Protein AF-A0A1C6R3X4-F1 (afdb_monomer)

Secondary structure (DSSP, 8-state):
----SSSPPPPHHHHHHHHHHHHHHHHHHHHHHHHHHHHHHHTTTTSHHHHGGGGSHHHHHHHHHHHHHHHHHHHHHHHHHHHHHHHHHHHHT-S-HHHHHHHHHHHHHHHHS-HHHHHHHHHHHHHHTGGGSGGGGGGHHHHHHHHHHHHHHHHHHHHHHHHHHHTS-HHHHHHHHHTT--HHHIIIIIIHHHHHHHHHHHHHHHHHHHHHHGGGGGGGT--SHHHHHHHHHHH--BTTB--HHHHHHHHHHHHHHHHHHHHHHHHHHHHHHHTT----------PPPGGG-PPPPPPPP---------------

Structure (mmCIF, N/CA/C/O backbone):
data_AF-A0A1C6R3X4-F1
#
_entry.id   AF-A0A1C6R3X4-F1
#
loop_
_atom_site.group_PDB
_atom_site.id
_atom_site.type_symbol
_atom_site.label_atom_id
_atom_site.label_alt_id
_atom_site.label_comp_id
_atom_site.label_asym_id
_atom_site.label_entity_id
_atom_site.label_seq_id
_atom_site.pdbx_PDB_ins_code
_atom_site.Cartn_x
_atom_site.Cartn_y
_atom_site.Cartn_z
_atom_site.occupancy
_atom_site.B_iso_or_equiv
_atom_site.auth_seq_id
_atom_site.auth_comp_id
_atom_site.auth_asym_id
_atom_site.auth_atom_id
_atom_site.pdbx_PDB_model_num
ATOM 1 N N . MET A 1 1 ? -21.706 -30.732 -13.248 1.00 43.56 1 MET A N 1
ATOM 2 C CA . MET A 1 1 ? -21.329 -29.513 -12.501 1.00 43.56 1 MET A CA 1
ATOM 3 C C . MET A 1 1 ? -22.115 -28.357 -13.099 1.00 43.56 1 MET A C 1
ATOM 5 O O . MET A 1 1 ? -21.737 -27.822 -14.130 1.00 43.56 1 MET A O 1
ATOM 9 N N . SER A 1 2 ? -23.291 -28.109 -12.532 1.00 40.62 2 SER A N 1
ATOM 10 C CA . SER A 1 2 ? -24.300 -27.135 -12.953 1.00 40.62 2 SER A CA 1
ATOM 11 C C . SER A 1 2 ? -23.753 -25.707 -12.898 1.00 40.62 2 SER A C 1
ATOM 13 O O . SER A 1 2 ? -23.494 -25.179 -11.817 1.00 40.62 2 SER A O 1
ATOM 15 N N . SER A 1 3 ? -23.555 -25.093 -14.066 1.00 45.66 3 SER A N 1
ATOM 16 C CA . SER A 1 3 ? -23.190 -23.685 -14.188 1.00 45.66 3 SER A CA 1
ATOM 17 C C . SER A 1 3 ? -24.351 -22.811 -13.721 1.00 45.66 3 SER A C 1
ATOM 19 O O . SER A 1 3 ? -25.452 -22.895 -14.262 1.00 45.66 3 SER A O 1
ATOM 21 N N . SER A 1 4 ? -24.063 -21.993 -12.714 1.00 52.12 4 SER A N 1
ATOM 22 C CA . SER A 1 4 ? -24.866 -20.881 -12.207 1.00 52.12 4 SER A CA 1
ATOM 23 C C . SER A 1 4 ? -25.659 -20.164 -13.312 1.00 52.12 4 SER A C 1
ATOM 25 O O . SER A 1 4 ? -25.094 -19.583 -14.241 1.00 52.12 4 SER A O 1
ATOM 27 N N . VAL A 1 5 ? -26.983 -20.251 -13.193 1.00 57.59 5 VAL A N 1
ATOM 28 C CA . VAL A 1 5 ? -28.004 -19.626 -14.037 1.00 57.59 5 VAL A CA 1
ATOM 29 C C . VAL A 1 5 ? -28.115 -18.149 -13.646 1.00 57.59 5 VAL A C 1
ATOM 31 O O . VAL A 1 5 ? -28.945 -17.776 -12.826 1.00 57.59 5 VAL A O 1
ATOM 34 N N . LEU A 1 6 ? -27.236 -17.310 -14.199 1.00 57.88 6 LEU A N 1
ATOM 35 C CA . LEU A 1 6 ? -27.415 -15.846 -14.204 1.00 57.88 6 LEU A CA 1
ATOM 36 C C . LEU A 1 6 ? -27.218 -15.223 -15.599 1.00 57.88 6 LEU A C 1
ATOM 38 O O . LEU A 1 6 ? -27.453 -14.036 -15.790 1.00 57.88 6 LEU A O 1
ATOM 42 N N . TYR A 1 7 ? -26.830 -16.026 -16.591 1.00 63.34 7 TYR A N 1
ATOM 43 C CA . TYR A 1 7 ? -26.791 -15.624 -17.992 1.00 63.34 7 TYR A CA 1
ATOM 44 C C . TYR A 1 7 ? -27.652 -16.592 -18.795 1.00 63.34 7 TYR A C 1
ATOM 46 O O . TYR A 1 7 ? -27.413 -17.802 -18.754 1.00 63.34 7 TYR A O 1
ATOM 54 N N . ASP A 1 8 ? -28.626 -16.067 -19.540 1.00 75.75 8 ASP A N 1
ATOM 55 C CA . ASP A 1 8 ? -29.305 -16.847 -20.569 1.00 75.75 8 ASP A CA 1
ATOM 56 C C . ASP A 1 8 ? -28.257 -17.449 -21.504 1.00 75.75 8 ASP A C 1
ATOM 58 O O . ASP A 1 8 ? -27.331 -16.767 -21.961 1.00 75.75 8 ASP A O 1
ATOM 62 N N . THR A 1 9 ? -28.378 -18.747 -21.792 1.00 75.25 9 THR A N 1
ATOM 63 C CA . THR A 1 9 ? -27.459 -19.401 -22.721 1.00 75.25 9 THR A CA 1
ATOM 64 C C . THR A 1 9 ? -27.510 -18.668 -24.061 1.00 75.25 9 THR A C 1
ATOM 66 O O . THR A 1 9 ? -28.586 -18.584 -24.659 1.00 75.25 9 THR A O 1
ATOM 69 N N . PRO A 1 10 ? -26.379 -18.149 -24.571 1.00 76.62 10 PRO A N 1
ATOM 70 C CA . PRO A 1 10 ? -26.392 -17.353 -25.785 1.00 76.62 10 PRO A CA 1
ATOM 71 C C . PRO A 1 10 ? -26.943 -18.188 -26.942 1.00 76.62 10 PRO A C 1
ATOM 73 O O . PRO A 1 10 ? -26.460 -19.297 -27.214 1.00 76.62 10 PRO A O 1
ATOM 76 N N . GLY A 1 11 ? -27.954 -17.642 -27.624 1.00 87.75 11 GLY A N 1
ATOM 77 C CA . GLY A 1 11 ? -28.533 -18.236 -28.827 1.00 87.75 11 GLY A CA 1
ATOM 78 C C . GLY A 1 11 ? -27.499 -18.402 -29.953 1.00 87.75 11 GLY A C 1
ATOM 79 O O . GLY A 1 11 ? -26.406 -17.830 -29.890 1.00 87.75 11 GLY A O 1
ATOM 80 N N . PRO A 1 12 ? -27.810 -19.150 -31.025 1.00 84.31 12 PRO A N 1
ATOM 81 C CA . PRO A 1 12 ? -26.844 -19.502 -32.072 1.00 84.31 12 PRO A CA 1
ATOM 82 C C . PRO A 1 12 ? -26.173 -18.277 -32.719 1.00 84.31 12 PRO A C 1
ATOM 84 O O . PRO A 1 12 ? -24.952 -18.254 -32.863 1.00 84.31 12 PRO A O 1
ATOM 87 N N . LYS A 1 13 ? -26.934 -17.207 -33.000 1.00 85.75 13 LYS A N 1
ATOM 88 C CA . LYS A 1 13 ? -26.387 -15.934 -33.513 1.00 85.75 13 LYS A CA 1
ATOM 89 C C . LYS A 1 13 ? -25.482 -15.224 -32.495 1.00 85.75 13 LYS A C 1
ATOM 91 O O . LYS A 1 13 ? -24.454 -14.666 -32.869 1.00 85.75 13 LYS A O 1
ATOM 96 N N . ALA A 1 14 ? -25.827 -15.279 -31.207 1.00 85.44 14 ALA A N 1
ATOM 97 C CA . ALA A 1 14 ? -25.022 -14.691 -30.138 1.00 85.44 14 ALA A CA 1
ATOM 98 C C . ALA A 1 14 ? -23.694 -15.444 -29.936 1.00 85.44 14 ALA A C 1
ATOM 100 O O . ALA A 1 14 ? -22.665 -14.807 -29.734 1.00 85.44 14 ALA A O 1
ATOM 101 N N . ARG A 1 15 ? -23.673 -16.779 -30.080 1.00 85.38 15 ARG A N 1
ATOM 102 C CA . ARG A 1 15 ? -22.429 -17.575 -30.034 1.00 85.38 15 ARG A CA 1
ATOM 103 C C . ARG A 1 15 ? -21.477 -17.223 -31.172 1.00 85.38 15 ARG A C 1
ATOM 105 O O . ARG A 1 15 ? -20.282 -17.077 -30.931 1.00 85.38 15 ARG A O 1
ATOM 112 N N . VAL A 1 16 ? -21.998 -17.074 -32.393 1.00 87.88 16 VAL A N 1
ATOM 113 C CA . VAL A 1 16 ? -21.191 -16.661 -33.553 1.00 87.88 16 VAL A CA 1
ATOM 114 C C . VAL A 1 16 ? -20.610 -15.268 -33.320 1.00 87.88 16 VAL A C 1
ATOM 116 O O . VAL A 1 16 ? -19.405 -15.087 -33.453 1.00 87.88 16 VAL A O 1
ATOM 119 N N . ARG A 1 17 ? -21.432 -14.310 -32.880 1.00 88.31 17 ARG A N 1
ATOM 120 C CA . ARG A 1 17 ? -20.986 -12.944 -32.585 1.00 88.31 17 ARG A CA 1
ATOM 121 C C . ARG A 1 17 ? -19.922 -12.892 -31.487 1.00 88.31 17 ARG A C 1
ATOM 123 O O . ARG A 1 17 ? -18.912 -12.227 -31.672 1.00 88.31 17 ARG A O 1
ATOM 130 N N . ASN A 1 18 ? -20.096 -13.642 -30.398 1.00 91.44 18 ASN A N 1
ATOM 131 C CA . ASN A 1 18 ? -19.090 -13.719 -29.338 1.00 91.44 18 ASN A CA 1
ATOM 132 C C . ASN A 1 18 ? -17.775 -14.314 -29.850 1.00 91.44 18 ASN A C 1
ATOM 134 O O . ASN A 1 18 ? -16.724 -13.770 -29.545 1.00 91.44 18 ASN A O 1
ATOM 138 N N . ARG A 1 19 ? -17.812 -15.370 -30.677 1.00 88.88 19 ARG A N 1
ATOM 139 C CA . ARG A 1 19 ? -16.595 -15.917 -31.301 1.00 88.88 19 ARG A CA 1
ATOM 140 C C . ARG A 1 19 ? -15.909 -14.896 -32.200 1.00 88.88 19 ARG A C 1
ATOM 142 O O . ARG A 1 19 ? -14.698 -14.749 -32.108 1.00 88.88 19 ARG A O 1
ATOM 149 N N . VAL A 1 20 ? -16.667 -14.176 -33.027 1.00 92.50 20 VAL A N 1
ATOM 150 C CA . VAL A 1 20 ? -16.120 -13.110 -33.879 1.00 92.50 20 VAL A CA 1
ATOM 151 C C . VAL A 1 20 ? -15.490 -12.013 -33.022 1.00 92.50 20 VAL A C 1
ATOM 153 O O . VAL A 1 20 ? -14.351 -11.645 -33.275 1.00 92.50 20 VAL A O 1
ATOM 156 N N . TYR A 1 21 ? -16.164 -11.542 -31.970 1.00 94.06 21 TYR A N 1
ATOM 157 C CA . TYR A 1 21 ? -15.610 -10.537 -31.059 1.00 94.06 21 TYR A CA 1
ATOM 158 C C . TYR A 1 21 ? -14.375 -11.024 -30.308 1.00 94.06 21 TYR A C 1
ATOM 160 O O . TYR A 1 21 ? -13.430 -10.259 -30.160 1.00 94.06 21 TYR A O 1
ATOM 168 N N . THR A 1 22 ? -14.333 -12.286 -29.879 1.00 92.62 22 THR A N 1
ATOM 169 C CA . THR A 1 22 ? -13.131 -12.864 -29.271 1.00 92.62 22 THR A CA 1
ATOM 170 C C . THR A 1 22 ? -11.992 -12.938 -30.279 1.00 92.62 22 THR A C 1
ATOM 172 O O . THR A 1 22 ? -10.897 -12.506 -29.957 1.00 92.62 22 THR A O 1
ATOM 175 N N . VAL A 1 23 ? -12.227 -13.415 -31.506 1.00 95.19 23 VAL A N 1
ATOM 176 C CA . VAL A 1 23 ? -11.179 -13.511 -32.537 1.00 95.19 23 VAL A CA 1
ATOM 177 C C . VAL A 1 23 ? -10.667 -12.129 -32.932 1.00 95.19 23 VAL A C 1
ATOM 179 O O . VAL A 1 23 ? -9.461 -11.908 -32.929 1.00 95.19 23 VAL A O 1
ATOM 182 N N . VAL A 1 24 ? -11.565 -11.186 -33.224 1.00 95.81 24 VAL A N 1
ATOM 183 C CA . VAL A 1 24 ? -11.205 -9.805 -33.577 1.00 95.81 24 VAL A CA 1
ATOM 184 C C . VAL A 1 24 ? -10.509 -9.116 -32.406 1.00 95.81 24 VAL A C 1
ATOM 186 O O . VAL A 1 24 ? -9.488 -8.468 -32.604 1.00 95.81 24 VAL A O 1
ATOM 189 N N . GLY A 1 25 ? -11.008 -9.297 -31.182 1.00 94.12 25 GLY A N 1
ATOM 190 C CA . GLY A 1 25 ? -10.397 -8.755 -29.970 1.00 94.12 25 GLY A CA 1
ATOM 191 C C . GLY A 1 25 ? -8.999 -9.320 -29.722 1.00 94.12 25 GLY A C 1
ATOM 192 O O . GLY A 1 25 ? -8.056 -8.559 -29.523 1.00 94.12 25 GLY A O 1
ATOM 193 N N . SER A 1 26 ? -8.827 -10.640 -29.802 1.00 94.06 26 SER A N 1
ATOM 194 C CA . SER A 1 26 ? -7.519 -11.291 -29.678 1.00 94.06 26 SER A CA 1
ATOM 195 C C . SER A 1 26 ? -6.560 -10.862 -30.789 1.00 94.06 26 SER A C 1
ATOM 197 O O . SER A 1 26 ? -5.397 -10.591 -30.506 1.00 94.06 26 SER A O 1
ATOM 199 N N . ALA A 1 27 ? -7.035 -10.737 -32.032 1.00 96.06 27 ALA A N 1
ATOM 200 C CA . ALA A 1 27 ? -6.233 -10.243 -33.148 1.00 96.06 27 ALA A CA 1
ATOM 201 C C . ALA A 1 27 ? -5.806 -8.781 -32.945 1.00 96.06 27 ALA A C 1
ATOM 203 O O . ALA A 1 27 ? -4.652 -8.450 -33.196 1.00 96.06 27 ALA A O 1
ATOM 204 N N . ALA A 1 28 ? -6.693 -7.921 -32.434 1.00 95.50 28 ALA A N 1
ATOM 205 C CA . ALA A 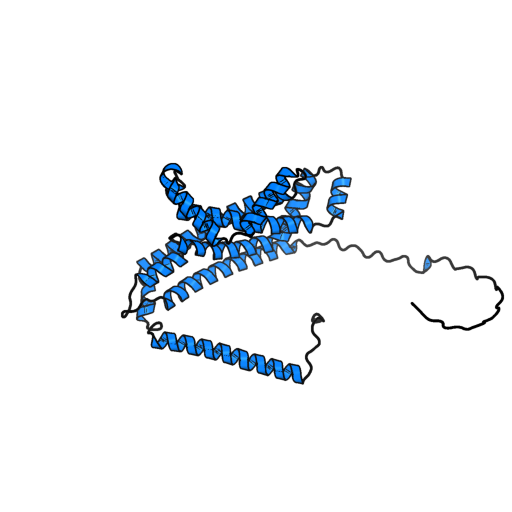1 28 ? -6.368 -6.534 -32.112 1.00 95.50 28 ALA A CA 1
ATOM 206 C C . ALA A 1 28 ? -5.305 -6.439 -31.004 1.00 95.50 28 ALA A C 1
ATOM 208 O O . ALA A 1 28 ? -4.352 -5.674 -31.133 1.00 95.50 28 ALA A O 1
ATOM 209 N N . VAL A 1 29 ? -5.414 -7.257 -29.950 1.00 95.06 29 VAL A N 1
ATOM 210 C CA . VAL A 1 29 ? -4.397 -7.332 -28.886 1.00 95.06 29 VAL A CA 1
ATOM 211 C C . VAL A 1 29 ? -3.056 -7.818 -29.438 1.00 95.06 29 VAL A C 1
ATOM 213 O O . VAL A 1 29 ? -2.024 -7.216 -29.153 1.00 95.06 29 VAL A O 1
ATOM 216 N N . LEU A 1 30 ? -3.053 -8.864 -30.269 1.00 95.94 30 LEU A N 1
ATOM 217 C CA . LEU A 1 30 ? -1.834 -9.357 -30.915 1.00 95.94 30 LEU A CA 1
ATOM 218 C C . LEU A 1 30 ? -1.205 -8.298 -31.827 1.00 95.94 30 LEU A C 1
ATOM 220 O O . LEU A 1 30 ? 0.004 -8.091 -31.765 1.00 95.94 30 LEU A O 1
ATOM 224 N N . ALA A 1 31 ? -2.008 -7.591 -32.623 1.00 95.56 31 ALA A N 1
ATOM 225 C CA . ALA A 1 31 ? -1.531 -6.508 -33.477 1.00 95.56 31 ALA A CA 1
ATOM 226 C C . ALA A 1 31 ? -0.889 -5.377 -32.657 1.00 95.56 31 ALA A C 1
ATOM 228 O O . ALA A 1 31 ? 0.166 -4.878 -33.042 1.00 95.56 31 ALA A O 1
ATOM 229 N N . LEU A 1 32 ? -1.464 -5.018 -31.503 1.00 94.75 32 LEU A N 1
ATOM 230 C CA . LEU A 1 32 ? -0.872 -4.041 -30.582 1.00 94.75 32 LEU A CA 1
ATOM 231 C C . LEU A 1 32 ? 0.464 -4.519 -30.001 1.00 94.75 32 LEU A C 1
ATOM 233 O O . LEU A 1 32 ? 1.404 -3.731 -29.931 1.00 94.75 32 LEU A O 1
ATOM 237 N N . ILE A 1 33 ? 0.573 -5.797 -29.622 1.00 93.81 33 ILE A N 1
ATOM 238 C CA . ILE A 1 33 ? 1.828 -6.378 -29.118 1.00 93.81 33 ILE A CA 1
ATOM 239 C C . ILE A 1 33 ? 2.901 -6.354 -30.210 1.00 93.81 33 ILE A C 1
ATOM 241 O O . ILE A 1 33 ? 4.010 -5.885 -29.968 1.00 93.81 33 ILE A O 1
ATOM 245 N N . VAL A 1 34 ? 2.569 -6.810 -31.421 1.00 94.69 34 VAL A N 1
ATOM 246 C CA . VAL A 1 34 ? 3.493 -6.800 -32.565 1.00 94.69 34 VAL A CA 1
ATOM 247 C C . VAL A 1 34 ? 3.924 -5.374 -32.894 1.00 94.69 34 VAL A C 1
ATOM 249 O O . VAL A 1 34 ? 5.112 -5.123 -33.080 1.00 94.69 34 VAL A O 1
ATOM 252 N N . PHE A 1 35 ? 2.987 -4.424 -32.905 1.00 94.81 35 PHE A N 1
ATOM 253 C CA . PHE A 1 35 ? 3.292 -3.014 -33.113 1.00 94.81 35 PHE A CA 1
ATOM 254 C C . PHE A 1 35 ? 4.232 -2.470 -32.030 1.00 94.81 35 PHE A C 1
ATOM 256 O O . PHE A 1 35 ? 5.217 -1.812 -32.359 1.00 94.81 35 PHE A O 1
ATOM 263 N N . ALA A 1 36 ? 3.986 -2.776 -30.753 1.00 91.00 36 ALA A N 1
ATOM 264 C CA . ALA A 1 36 ? 4.854 -2.361 -29.655 1.00 91.00 36 ALA A CA 1
ATOM 265 C C . ALA A 1 36 ? 6.273 -2.932 -29.807 1.00 91.00 36 ALA A C 1
ATOM 267 O O . ALA A 1 36 ? 7.235 -2.168 -29.785 1.00 91.00 36 ALA A O 1
ATOM 268 N N . VAL A 1 37 ? 6.412 -4.241 -30.046 1.00 91.56 37 VAL A N 1
ATOM 269 C CA . VAL A 1 37 ? 7.714 -4.902 -30.253 1.00 91.56 37 VAL A CA 1
ATOM 270 C C . VAL A 1 37 ? 8.440 -4.324 -31.467 1.00 91.56 37 VAL A C 1
ATOM 272 O O . VAL A 1 37 ? 9.630 -4.031 -31.387 1.00 91.56 37 VAL A O 1
ATOM 275 N N . TYR A 1 38 ? 7.727 -4.083 -32.568 1.00 93.69 38 TYR A N 1
ATOM 276 C CA . TYR A 1 38 ? 8.295 -3.444 -33.752 1.00 93.69 38 TYR A CA 1
ATOM 277 C C . TYR A 1 38 ? 8.829 -2.040 -33.439 1.00 93.69 38 TYR A C 1
ATOM 279 O O . TYR A 1 38 ? 9.954 -1.710 -33.808 1.00 93.69 38 TYR A O 1
ATOM 287 N N . ARG A 1 39 ? 8.064 -1.218 -32.708 1.00 91.94 39 ARG A N 1
ATOM 288 C CA . ARG A 1 39 ? 8.504 0.126 -32.294 1.00 91.94 39 ARG A CA 1
ATOM 289 C C . ARG A 1 39 ? 9.713 0.083 -31.362 1.00 91.94 39 ARG A C 1
ATOM 291 O O . ARG A 1 39 ? 10.561 0.962 -31.470 1.00 91.94 39 ARG A O 1
ATOM 298 N N . LEU A 1 40 ? 9.804 -0.916 -30.483 1.00 89.44 40 LEU A N 1
ATOM 299 C CA . LEU A 1 40 ? 10.971 -1.124 -29.622 1.00 89.44 40 LEU A CA 1
ATOM 300 C C . LEU A 1 40 ? 12.206 -1.534 -30.425 1.00 89.44 40 LEU A C 1
ATOM 302 O O . LEU A 1 40 ? 13.284 -0.997 -30.189 1.00 89.44 40 LEU A O 1
ATOM 306 N N . ASN A 1 41 ? 12.037 -2.425 -31.405 1.00 90.44 41 ASN A N 1
ATOM 307 C CA . ASN A 1 41 ? 13.120 -2.859 -32.282 1.00 90.44 41 ASN A CA 1
ATOM 308 C C . ASN A 1 41 ? 13.681 -1.700 -33.115 1.00 90.44 41 ASN A C 1
ATOM 310 O O . ASN A 1 41 ? 14.888 -1.525 -33.197 1.00 90.44 41 ASN A O 1
ATOM 314 N N . VAL A 1 42 ? 12.804 -0.870 -33.690 1.00 89.06 42 VAL A N 1
ATOM 315 C CA . VAL A 1 42 ? 13.211 0.310 -34.476 1.00 89.06 42 VAL A CA 1
ATOM 316 C C . VAL A 1 42 ? 13.965 1.340 -33.625 1.00 89.06 42 VAL A C 1
ATOM 318 O O . VAL A 1 42 ? 14.798 2.063 -34.155 1.00 89.06 42 VAL A O 1
ATOM 321 N N . LYS A 1 43 ? 13.698 1.401 -32.316 1.00 86.06 43 LYS A N 1
ATOM 322 C CA . LYS A 1 43 ? 14.421 2.256 -31.360 1.00 86.06 43 LYS A CA 1
ATOM 323 C C . LYS A 1 43 ? 15.687 1.605 -30.778 1.00 86.06 43 LYS A C 1
ATOM 325 O O . LYS A 1 43 ? 16.201 2.085 -29.778 1.00 86.06 43 LYS A O 1
ATOM 330 N N . GLY A 1 44 ? 16.128 0.457 -31.295 1.00 86.44 44 GLY A N 1
ATOM 331 C CA . GLY A 1 44 ? 17.306 -0.247 -30.771 1.00 86.44 44 GLY A CA 1
ATOM 332 C C . GLY A 1 44 ? 17.148 -0.795 -29.343 1.00 86.44 44 GLY A C 1
ATOM 333 O O . GLY A 1 44 ? 18.084 -1.338 -28.773 1.00 86.44 44 GLY A O 1
ATOM 334 N N . GLN A 1 45 ? 15.956 -0.740 -28.739 1.00 87.62 45 GLN A N 1
ATOM 335 C CA . GLN A 1 45 ? 15.741 -1.143 -27.336 1.00 87.62 45 GLN A CA 1
ATOM 336 C C . GLN A 1 45 ? 15.836 -2.670 -27.129 1.00 87.62 45 GLN A C 1
ATOM 338 O O . GLN A 1 45 ? 15.861 -3.156 -25.996 1.00 87.62 45 GLN A O 1
ATOM 343 N N . LEU A 1 46 ? 15.857 -3.437 -28.224 1.00 88.25 46 LEU A N 1
ATOM 344 C CA . LEU A 1 46 ? 16.060 -4.888 -28.237 1.00 88.25 46 LEU A CA 1
ATOM 345 C C . LEU A 1 46 ? 17.509 -5.282 -28.572 1.00 88.25 46 LEU A C 1
ATOM 347 O O . LEU A 1 46 ? 17.809 -6.473 -28.631 1.00 88.25 46 LEU A O 1
ATOM 351 N N . GLU A 1 47 ? 18.402 -4.313 -28.798 1.00 90.19 47 GLU A N 1
ATOM 352 C CA . GLU A 1 47 ? 19.808 -4.585 -29.095 1.00 90.19 47 GLU A CA 1
ATOM 353 C C . GLU A 1 47 ? 20.517 -5.205 -27.880 1.00 90.19 47 GLU A C 1
ATOM 355 O O . GLU A 1 47 ? 20.321 -4.739 -26.756 1.00 90.19 47 GLU A O 1
ATOM 360 N N . PRO A 1 48 ? 21.382 -6.221 -28.061 1.00 89.50 48 PRO A N 1
ATOM 361 C CA . PRO A 1 48 ? 22.054 -6.894 -26.945 1.00 89.50 48 PRO A CA 1
ATOM 362 C C . PRO A 1 48 ? 22.851 -5.956 -26.025 1.00 89.50 48 PRO A C 1
ATOM 364 O O . PRO A 1 48 ? 22.952 -6.202 -24.824 1.00 89.50 48 PRO A O 1
ATOM 367 N N . GLU A 1 49 ? 23.394 -4.870 -26.572 1.00 89.69 49 GLU A N 1
ATOM 368 C CA . GLU A 1 49 ? 24.191 -3.871 -25.850 1.00 89.69 49 GLU A CA 1
ATOM 369 C C . GLU A 1 49 ? 23.373 -3.161 -24.766 1.00 89.69 49 GLU A C 1
ATOM 371 O O . GLU A 1 49 ? 23.835 -2.995 -23.637 1.00 89.69 49 GLU A O 1
ATOM 376 N N . VAL A 1 50 ? 22.117 -2.843 -25.081 1.00 88.62 50 VAL A N 1
ATOM 377 C CA . VAL A 1 50 ? 21.152 -2.213 -24.174 1.00 88.62 50 VAL A CA 1
ATOM 378 C C . VAL A 1 50 ? 20.798 -3.140 -23.003 1.00 88.62 50 VAL A C 1
ATOM 380 O O . VAL A 1 50 ? 20.573 -2.678 -21.886 1.00 88.62 50 VAL A O 1
ATOM 383 N N . TRP A 1 51 ? 20.817 -4.457 -23.216 1.00 92.94 51 TRP A N 1
ATOM 384 C CA . TRP A 1 51 ? 20.578 -5.462 -22.172 1.00 92.94 51 TRP A CA 1
ATOM 385 C C . TRP A 1 51 ? 21.837 -5.819 -21.375 1.00 92.94 51 TRP A C 1
ATOM 387 O O . TRP A 1 51 ? 21.743 -6.309 -20.248 1.00 92.94 51 TRP A O 1
ATOM 397 N N . ASN A 1 52 ? 23.026 -5.533 -21.909 1.00 92.94 52 ASN A N 1
ATOM 398 C CA . ASN A 1 52 ? 24.290 -5.798 -21.227 1.00 92.94 52 ASN A CA 1
ATOM 399 C C . ASN A 1 52 ? 24.485 -4.925 -19.971 1.00 92.94 52 ASN A C 1
ATOM 401 O O . ASN A 1 52 ? 25.305 -5.257 -19.115 1.00 92.94 52 ASN A O 1
ATOM 405 N N . ILE A 1 53 ? 23.699 -3.854 -19.798 1.00 92.19 53 ILE A N 1
ATOM 406 C CA . ILE A 1 53 ? 23.735 -2.998 -18.601 1.00 92.19 53 ILE A CA 1
ATOM 407 C C . ILE A 1 53 ? 23.529 -3.795 -17.302 1.00 92.19 53 ILE A C 1
ATOM 409 O O . ILE A 1 53 ? 24.159 -3.492 -16.292 1.00 92.19 53 ILE A O 1
ATOM 413 N N . PHE A 1 54 ? 22.734 -4.871 -17.321 1.00 93.38 54 PHE A N 1
ATOM 414 C CA . PHE A 1 54 ? 22.470 -5.698 -16.134 1.00 93.38 54 PHE A CA 1
ATOM 415 C C . PHE A 1 54 ? 23.656 -6.598 -15.738 1.00 93.38 54 PHE A C 1
ATOM 417 O O . PHE A 1 54 ? 23.713 -7.117 -14.618 1.00 93.38 54 PHE A O 1
ATOM 424 N N . ASN A 1 55 ? 24.652 -6.747 -16.619 1.00 93.88 55 ASN A N 1
ATOM 425 C CA . ASN A 1 55 ? 25.921 -7.395 -16.290 1.00 93.88 55 ASN A CA 1
ATOM 426 C C . ASN A 1 55 ? 26.872 -6.463 -15.522 1.00 93.88 55 ASN A C 1
ATOM 428 O O . ASN A 1 55 ? 27.864 -6.936 -14.956 1.00 93.88 55 ASN A O 1
ATOM 432 N N . ASN A 1 56 ? 26.553 -5.174 -15.403 1.00 93.19 56 ASN A N 1
ATOM 433 C CA . ASN A 1 56 ? 27.293 -4.248 -14.557 1.00 93.19 56 ASN A CA 1
ATOM 434 C C . ASN A 1 56 ? 27.055 -4.545 -13.060 1.00 93.19 56 ASN A C 1
ATOM 436 O O . ASN A 1 56 ? 25.935 -4.819 -12.629 1.00 93.19 56 ASN A O 1
ATOM 440 N N . ALA A 1 57 ? 28.121 -4.505 -12.255 1.00 93.44 57 ALA A N 1
ATOM 441 C CA . ALA A 1 57 ? 28.036 -4.758 -10.816 1.00 93.44 57 ALA A CA 1
ATOM 442 C C . ALA A 1 57 ? 27.268 -3.664 -10.052 1.00 93.44 57 ALA A C 1
ATOM 444 O O . ALA A 1 57 ? 26.552 -4.003 -9.114 1.00 93.44 57 ALA A O 1
ATOM 445 N N . GLY A 1 58 ? 27.383 -2.400 -10.473 1.00 93.69 58 GLY A N 1
ATOM 446 C CA . GLY A 1 58 ? 26.644 -1.265 -9.916 1.00 93.69 58 GLY A CA 1
ATOM 447 C C . GLY A 1 58 ? 25.143 -1.422 -10.127 1.00 93.69 58 GLY A C 1
ATOM 448 O O . GLY A 1 58 ? 24.411 -1.518 -9.157 1.00 93.69 58 GLY A O 1
ATOM 449 N N . VAL A 1 59 ? 24.708 -1.655 -11.370 1.00 94.25 59 VAL A N 1
ATOM 450 C CA . VAL A 1 59 ? 23.286 -1.891 -11.705 1.00 94.25 59 VAL A CA 1
ATOM 451 C C . VAL A 1 59 ? 22.671 -3.020 -10.868 1.00 94.25 59 VAL A C 1
ATOM 453 O O . VAL A 1 59 ? 21.545 -2.914 -10.386 1.00 94.25 59 VAL A O 1
ATOM 456 N N . ARG A 1 60 ? 23.405 -4.120 -10.651 1.00 95.44 60 ARG A N 1
ATOM 457 C CA . ARG A 1 60 ? 22.924 -5.203 -9.777 1.00 95.44 60 ARG A CA 1
ATOM 458 C C . ARG A 1 60 ? 22.858 -4.801 -8.304 1.00 95.44 60 ARG A C 1
ATOM 460 O O . ARG A 1 60 ? 21.977 -5.293 -7.600 1.00 95.44 60 ARG A O 1
ATOM 467 N N . ALA A 1 61 ? 23.791 -3.975 -7.833 1.00 96.19 61 ALA A N 1
ATOM 468 C CA . ALA A 1 61 ? 23.774 -3.448 -6.474 1.00 96.19 61 ALA A CA 1
ATOM 469 C C . ALA A 1 61 ? 22.586 -2.498 -6.273 1.00 96.19 61 ALA A C 1
ATOM 471 O O . ALA A 1 61 ? 21.842 -2.696 -5.319 1.00 96.19 61 ALA A O 1
ATOM 472 N N . ASP A 1 62 ? 22.333 -1.593 -7.218 1.00 95.62 62 ASP A N 1
ATOM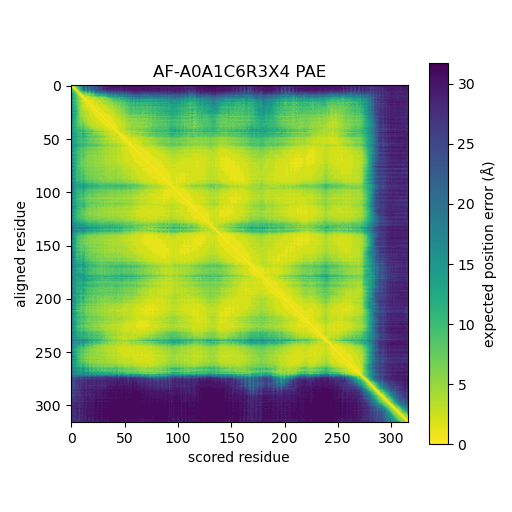 473 C CA . ASP A 1 62 ? 21.216 -0.642 -7.179 1.00 95.62 62 ASP A CA 1
ATOM 474 C C . ASP A 1 62 ? 19.868 -1.381 -7.147 1.00 95.62 62 ASP A C 1
ATOM 476 O O . ASP A 1 62 ? 19.033 -1.141 -6.278 1.00 95.62 62 ASP A O 1
ATOM 480 N N . ILE A 1 63 ? 19.678 -2.389 -8.013 1.00 96.81 63 ILE A N 1
ATOM 481 C CA . ILE A 1 63 ? 18.469 -3.235 -7.997 1.00 96.81 63 ILE A CA 1
ATOM 482 C C . ILE A 1 63 ? 18.308 -3.956 -6.652 1.00 96.81 63 ILE A C 1
ATOM 484 O O . ILE A 1 63 ? 17.198 -4.035 -6.119 1.00 96.81 63 ILE A O 1
ATOM 488 N N . ARG A 1 64 ? 19.393 -4.512 -6.098 1.00 97.38 64 ARG A N 1
ATOM 489 C CA . ARG A 1 64 ? 19.366 -5.201 -4.799 1.00 97.38 64 ARG A CA 1
ATOM 490 C C . ARG A 1 64 ? 18.995 -4.233 -3.678 1.00 97.38 64 ARG A C 1
ATOM 492 O O . ARG A 1 64 ? 18.162 -4.577 -2.842 1.00 97.38 64 ARG A O 1
ATOM 499 N N . ASP A 1 65 ? 19.608 -3.060 -3.645 1.00 97.56 65 ASP A N 1
ATOM 500 C CA . ASP A 1 65 ? 19.441 -2.094 -2.563 1.00 97.56 65 ASP A CA 1
ATOM 501 C C . ASP A 1 65 ? 18.059 -1.437 -2.635 1.00 97.56 65 ASP A C 1
ATOM 503 O O . ASP A 1 65 ? 17.356 -1.394 -1.622 1.00 97.56 65 ASP A O 1
ATOM 507 N N . GLY A 1 66 ? 17.587 -1.094 -3.837 1.00 97.81 66 GLY A N 1
ATOM 508 C CA . GLY A 1 66 ? 16.211 -0.666 -4.079 1.00 97.81 66 GLY A CA 1
ATOM 509 C C . GLY A 1 66 ? 15.187 -1.723 -3.660 1.00 97.81 66 GLY A C 1
ATOM 510 O O . GLY A 1 66 ? 14.217 -1.408 -2.970 1.00 97.81 66 GLY A O 1
ATOM 511 N N . LEU A 1 67 ? 15.424 -3.000 -3.987 1.00 98.06 67 LEU A N 1
ATOM 512 C CA . LEU A 1 67 ? 14.577 -4.117 -3.551 1.00 98.06 67 LEU A CA 1
ATOM 513 C C . LEU A 1 67 ? 14.522 -4.239 -2.020 1.00 98.06 67 LEU A C 1
ATOM 515 O O . LEU A 1 67 ? 13.443 -4.416 -1.447 1.00 98.06 67 LEU A O 1
ATOM 519 N N . LEU A 1 68 ? 15.669 -4.150 -1.344 1.00 98.31 68 LEU A N 1
ATOM 520 C CA . LEU A 1 68 ? 15.738 -4.214 0.117 1.00 98.31 68 LEU A CA 1
ATOM 521 C C . LEU A 1 68 ? 15.031 -3.020 0.767 1.00 98.31 68 LEU A C 1
ATOM 523 O O . LEU A 1 68 ? 14.300 -3.211 1.740 1.00 98.31 68 LEU A O 1
ATOM 527 N N . SER A 1 69 ? 15.182 -1.816 0.214 1.00 98.12 69 SER A N 1
ATOM 528 C CA . SER A 1 69 ? 14.464 -0.613 0.649 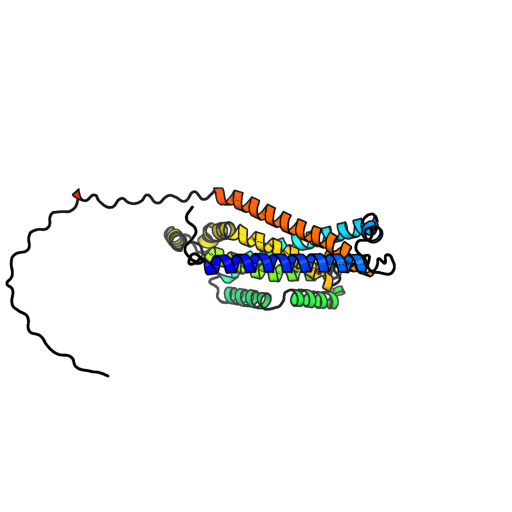1.00 98.12 69 SER A CA 1
ATOM 529 C C . SER A 1 69 ? 12.949 -0.758 0.481 1.00 98.12 69 SER A C 1
ATOM 531 O O . SER A 1 69 ? 12.202 -0.510 1.431 1.00 98.12 69 SER A O 1
ATOM 533 N N . THR A 1 70 ? 12.484 -1.253 -0.672 1.00 98.44 70 THR A N 1
ATOM 534 C CA . THR A 1 70 ? 11.071 -1.580 -0.927 1.00 98.44 70 THR A CA 1
ATOM 535 C C . THR A 1 70 ? 10.530 -2.549 0.125 1.00 98.44 70 THR A C 1
ATOM 537 O O . THR A 1 70 ? 9.507 -2.278 0.757 1.00 98.44 70 THR A O 1
ATOM 540 N N . LEU A 1 71 ? 11.234 -3.659 0.371 1.00 98.31 71 LEU A N 1
ATOM 541 C CA . LEU A 1 71 ? 10.824 -4.663 1.356 1.00 98.31 71 LEU A CA 1
ATOM 542 C C . LEU A 1 71 ? 10.860 -4.128 2.791 1.00 98.31 71 LEU A C 1
ATOM 544 O O . LEU A 1 71 ? 9.982 -4.466 3.584 1.00 98.31 71 LEU A O 1
ATOM 548 N N . LYS A 1 72 ? 11.830 -3.272 3.129 1.00 98.44 72 LYS A N 1
ATOM 549 C CA . LYS A 1 72 ? 11.942 -2.630 4.445 1.00 98.44 72 LYS A CA 1
ATOM 550 C C . LYS A 1 72 ? 10.743 -1.725 4.722 1.00 98.44 72 LYS A C 1
ATOM 552 O O . LYS A 1 72 ? 10.129 -1.839 5.784 1.00 98.44 72 LYS A O 1
ATOM 557 N N . VAL A 1 73 ? 10.393 -0.856 3.773 1.00 98.50 73 VAL A N 1
ATOM 558 C CA . VAL A 1 73 ? 9.208 0.006 3.878 1.00 98.50 73 VAL A CA 1
ATOM 559 C C . VAL A 1 73 ? 7.947 -0.840 3.967 1.00 98.50 73 VAL A C 1
ATOM 561 O O . VAL A 1 73 ? 7.148 -0.629 4.876 1.00 98.50 73 VAL A O 1
ATOM 564 N N . PHE A 1 74 ? 7.789 -1.828 3.081 1.00 98.44 74 PHE A N 1
ATOM 565 C CA . PHE A 1 74 ? 6.643 -2.733 3.091 1.00 98.44 74 PHE A CA 1
ATOM 566 C C . PHE A 1 74 ? 6.479 -3.444 4.440 1.00 98.44 74 PHE A C 1
ATOM 568 O O . PHE A 1 74 ? 5.380 -3.463 4.988 1.00 98.44 74 PHE A O 1
ATOM 575 N N . ALA A 1 75 ? 7.555 -3.999 5.001 1.00 98.12 75 ALA A N 1
ATOM 576 C CA . ALA A 1 75 ? 7.498 -4.735 6.258 1.00 98.12 75 ALA A CA 1
ATOM 577 C C . ALA A 1 75 ? 7.057 -3.839 7.424 1.00 98.12 75 ALA A C 1
ATOM 579 O O . ALA A 1 75 ? 6.175 -4.215 8.198 1.00 98.12 75 ALA A O 1
ATOM 580 N N . ILE A 1 76 ? 7.639 -2.642 7.533 1.00 98.50 76 ILE A N 1
ATOM 581 C CA . ILE A 1 76 ? 7.353 -1.719 8.636 1.00 98.50 76 ILE A CA 1
ATOM 582 C C . ILE A 1 76 ? 5.968 -1.094 8.463 1.00 98.50 76 ILE A C 1
ATOM 584 O O . ILE A 1 76 ? 5.161 -1.144 9.390 1.00 98.50 76 ILE A O 1
ATOM 588 N N . ALA A 1 77 ? 5.653 -0.565 7.278 1.00 98.56 77 ALA A N 1
ATOM 589 C CA . ALA A 1 77 ? 4.352 0.039 7.011 1.00 98.56 77 ALA A CA 1
ATOM 590 C C . ALA A 1 77 ? 3.217 -0.990 7.064 1.00 98.56 77 ALA A C 1
ATOM 592 O O . ALA A 1 77 ? 2.157 -0.720 7.623 1.00 98.56 77 ALA A O 1
ATOM 593 N N . GLY A 1 78 ? 3.452 -2.195 6.541 1.00 97.81 78 GLY A N 1
ATOM 594 C CA . GLY A 1 78 ? 2.528 -3.318 6.630 1.00 97.81 78 GLY A CA 1
ATOM 595 C C . GLY A 1 78 ? 2.220 -3.663 8.083 1.00 97.81 78 GLY A C 1
ATOM 596 O O . GLY A 1 78 ? 1.053 -3.657 8.472 1.00 97.81 78 GLY A O 1
ATOM 597 N N . LEU A 1 79 ? 3.243 -3.870 8.918 1.00 98.19 79 LEU A N 1
ATOM 598 C CA . LEU A 1 79 ? 3.056 -4.167 10.340 1.00 98.19 79 LEU A CA 1
ATOM 599 C C . LEU A 1 79 ? 2.309 -3.046 11.077 1.00 98.19 79 LEU A C 1
ATOM 601 O O . LEU A 1 79 ? 1.330 -3.314 11.775 1.00 98.19 79 LEU A O 1
ATOM 605 N N . LEU A 1 80 ? 2.736 -1.794 10.898 1.00 98.56 80 LEU A N 1
ATOM 606 C CA . LEU A 1 80 ? 2.095 -0.640 11.527 1.00 98.56 80 LEU A CA 1
ATOM 607 C C . LEU A 1 80 ? 0.645 -0.471 11.064 1.00 98.56 80 LEU A C 1
ATOM 609 O O . LEU A 1 80 ? -0.217 -0.176 11.888 1.00 98.56 80 LEU A O 1
ATOM 613 N N . SER A 1 81 ? 0.348 -0.723 9.787 1.00 98.25 81 SER A N 1
ATOM 614 C CA . SER A 1 81 ? -1.019 -0.672 9.259 1.00 98.25 81 SER A CA 1
ATOM 615 C C . SER A 1 81 ? -1.928 -1.736 9.879 1.00 98.25 81 SER A C 1
ATOM 617 O O . SER A 1 81 ? -3.084 -1.447 10.173 1.00 98.25 81 SER A O 1
ATOM 619 N N . LEU A 1 82 ? -1.423 -2.947 10.144 1.00 97.19 82 LEU A N 1
ATOM 620 C CA . LEU A 1 82 ? -2.198 -4.002 10.805 1.00 97.19 82 LEU A CA 1
ATOM 621 C C . LEU A 1 82 ? -2.521 -3.629 12.253 1.00 97.19 82 LEU A C 1
ATOM 623 O O . LEU A 1 82 ? -3.665 -3.768 12.687 1.00 97.19 82 LEU A O 1
ATOM 627 N N . VAL A 1 83 ? -1.523 -3.122 12.985 1.00 97.88 83 VAL A N 1
ATOM 628 C CA . VAL A 1 83 ? -1.697 -2.663 14.370 1.00 97.88 83 VAL A CA 1
ATOM 629 C C . VAL A 1 83 ? -2.678 -1.494 14.417 1.00 97.88 83 VAL A C 1
ATOM 631 O O . VAL A 1 83 ? -3.660 -1.540 15.157 1.00 97.88 83 VAL A O 1
ATOM 634 N N . LEU A 1 84 ? -2.459 -0.471 13.589 1.00 98.44 84 LEU A N 1
ATOM 635 C CA . LEU A 1 84 ? -3.320 0.703 13.526 1.00 98.44 84 LEU A CA 1
ATOM 636 C C . LEU A 1 84 ? -4.743 0.333 13.098 1.00 98.44 84 LEU A C 1
ATOM 638 O O . LEU A 1 84 ? -5.701 0.800 13.706 1.00 98.44 84 LEU A O 1
ATOM 642 N N . GLY A 1 85 ? -4.894 -0.536 12.100 1.00 97.75 85 GLY A N 1
ATOM 643 C CA . GLY A 1 85 ? -6.197 -0.983 11.621 1.00 97.75 85 GLY A CA 1
ATOM 644 C C . GLY A 1 85 ? -6.995 -1.728 12.684 1.00 97.75 85 GLY A C 1
ATOM 645 O O . GLY A 1 85 ? -8.184 -1.463 12.853 1.00 97.75 85 GLY A O 1
ATOM 646 N N . LEU A 1 86 ? -6.344 -2.594 13.464 1.00 95.38 86 LEU A N 1
ATOM 647 C CA . LEU A 1 86 ? -6.980 -3.258 14.601 1.00 95.38 86 LEU A CA 1
ATOM 648 C C . LEU A 1 86 ? -7.437 -2.250 15.664 1.00 95.38 86 LEU A C 1
ATOM 650 O O . LEU A 1 86 ? -8.585 -2.306 16.108 1.00 95.38 86 LEU A O 1
ATOM 654 N N . LEU A 1 87 ? -6.565 -1.312 16.047 1.00 96.31 87 LEU A N 1
ATOM 655 C CA . LEU A 1 87 ? -6.886 -0.285 17.042 1.00 96.31 87 LEU A CA 1
ATOM 656 C C . LEU A 1 87 ? -8.052 0.601 16.585 1.00 96.31 87 LEU A C 1
ATOM 658 O O . LEU A 1 87 ? -8.992 0.823 17.349 1.00 96.31 87 LEU A O 1
ATOM 662 N N . LEU A 1 88 ? -8.031 1.058 15.332 1.00 97.94 88 LEU A N 1
ATOM 663 C CA . LEU A 1 88 ? -9.080 1.891 14.744 1.00 97.94 88 LEU A CA 1
ATOM 664 C C . LEU A 1 88 ? -10.411 1.139 14.593 1.00 97.94 88 LEU A C 1
ATOM 666 O O . LEU A 1 88 ? -11.465 1.716 14.862 1.00 97.94 88 LEU A O 1
ATOM 670 N N . ALA A 1 89 ? -10.386 -0.147 14.221 1.00 96.19 89 ALA A N 1
ATOM 671 C CA . ALA A 1 89 ? -11.591 -0.976 14.150 1.00 96.19 89 ALA A CA 1
ATOM 672 C C . ALA A 1 89 ? -12.268 -1.102 15.521 1.00 96.19 89 ALA A C 1
ATOM 674 O O . ALA A 1 89 ? -13.480 -0.912 15.637 1.00 96.19 89 ALA A O 1
ATOM 675 N N . VAL A 1 90 ? -11.483 -1.377 16.569 1.00 93.00 90 VAL A N 1
ATOM 676 C CA . VAL A 1 90 ? -11.984 -1.475 17.947 1.00 93.00 90 VAL A CA 1
ATOM 677 C C . VAL A 1 90 ? -12.488 -0.121 18.443 1.00 93.00 90 VAL A C 1
ATOM 679 O O . VAL A 1 90 ? -13.589 -0.048 18.987 1.00 93.00 90 VAL A O 1
ATOM 682 N N . ALA A 1 91 ? -11.731 0.959 18.219 1.00 95.56 91 ALA A N 1
ATOM 683 C CA . ALA A 1 91 ? -12.119 2.311 18.618 1.00 95.56 91 ALA A CA 1
ATOM 684 C C . ALA A 1 91 ? -13.452 2.733 17.982 1.00 95.56 91 ALA A C 1
ATOM 686 O O . ALA A 1 91 ? -14.315 3.292 18.659 1.00 95.56 91 ALA A O 1
ATOM 687 N N . ARG A 1 92 ? -13.665 2.393 16.706 1.00 95.12 92 ARG A N 1
ATOM 688 C CA . ARG A 1 92 ? -14.912 2.681 15.989 1.00 95.12 92 ARG A CA 1
ATOM 689 C C . ARG A 1 92 ? -16.116 1.861 16.462 1.00 95.12 92 ARG A C 1
ATOM 691 O O . ARG A 1 92 ? -17.245 2.286 16.263 1.00 95.12 92 ARG A O 1
ATOM 698 N N . LEU A 1 93 ? -15.904 0.701 17.082 1.00 91.81 93 LEU A N 1
ATOM 699 C CA . LEU A 1 93 ? -16.968 -0.141 17.656 1.00 91.81 93 LEU A CA 1
ATOM 700 C C . LEU A 1 93 ? -17.204 0.122 19.158 1.00 91.81 93 LEU A C 1
ATOM 702 O O . LEU A 1 93 ? -17.974 -0.586 19.822 1.00 91.81 93 LEU A O 1
ATOM 706 N N . SER A 1 94 ? -16.522 1.125 19.711 1.00 92.31 94 SER A N 1
ATOM 707 C CA . SER A 1 94 ? -16.681 1.552 21.098 1.00 92.31 94 SER A CA 1
ATOM 708 C C . SER A 1 94 ? -18.081 2.122 21.355 1.00 92.31 94 SER A C 1
ATOM 710 O O . SER A 1 94 ? -18.621 2.840 20.519 1.00 92.31 94 SER A O 1
ATOM 712 N N . ASP A 1 95 ? -18.654 1.863 22.538 1.00 89.31 95 ASP A N 1
ATOM 713 C CA . ASP A 1 95 ? -19.912 2.519 22.957 1.00 89.31 95 ASP A CA 1
ATOM 714 C C . ASP A 1 95 ? -19.700 3.997 23.294 1.00 89.31 95 ASP A C 1
ATOM 716 O O . ASP A 1 95 ? -20.637 4.798 23.281 1.00 89.31 95 ASP A O 1
ATOM 720 N N . HIS A 1 96 ? -18.457 4.374 23.608 1.00 94.06 96 HIS A N 1
ATOM 721 C CA . HIS A 1 96 ? -18.107 5.753 23.895 1.00 94.06 96 HIS A CA 1
ATOM 722 C C . HIS A 1 96 ? -18.171 6.559 22.598 1.00 94.06 96 HIS A C 1
ATOM 724 O O . HIS A 1 96 ? -17.214 6.590 21.821 1.00 94.06 96 HIS A O 1
ATOM 730 N N . LYS A 1 97 ? -19.302 7.244 22.391 1.00 95.50 97 LYS A N 1
ATOM 731 C CA . LYS A 1 97 ? -19.566 8.065 21.200 1.00 95.50 97 LYS A CA 1
ATOM 732 C C . LYS A 1 97 ? -18.396 8.978 20.804 1.00 95.50 97 LYS A C 1
ATOM 734 O O . LYS A 1 97 ? -18.092 8.994 19.616 1.00 95.50 97 LYS A O 1
ATOM 739 N N . PRO A 1 98 ? -17.689 9.674 21.722 1.00 97.50 98 PRO A N 1
ATOM 740 C CA . PRO A 1 98 ? -16.545 10.503 21.335 1.00 97.50 98 PRO A CA 1
ATOM 741 C C . PRO A 1 98 ? -15.417 9.705 20.667 1.00 97.50 98 PRO A C 1
ATOM 743 O O . PRO A 1 98 ? -14.884 10.132 19.649 1.00 97.50 98 PRO A O 1
ATOM 746 N N . VAL A 1 99 ? -15.097 8.518 21.194 1.00 96.88 99 VAL A N 1
ATOM 747 C CA . VAL A 1 99 ? -14.050 7.637 20.649 1.00 96.88 99 VAL A CA 1
ATOM 748 C C . VAL A 1 99 ? -14.468 7.095 19.284 1.00 96.88 99 VAL A C 1
ATOM 750 O O . VAL A 1 99 ? -13.700 7.165 18.327 1.00 96.88 99 VAL A O 1
ATOM 753 N N . SER A 1 100 ? -15.709 6.612 19.178 1.00 96.81 100 SER A N 1
ATOM 754 C CA . SER A 1 100 ? -16.253 6.097 17.920 1.00 96.81 100 SER A CA 1
ATOM 755 C C . SER A 1 100 ? -16.302 7.171 16.834 1.00 96.81 100 SER A C 1
ATOM 757 O O . SER A 1 100 ? -15.978 6.890 15.679 1.00 96.81 100 SER A O 1
ATOM 759 N N . LEU A 1 101 ? -16.710 8.395 17.180 1.00 97.88 101 LEU A N 1
ATOM 760 C CA . LEU A 1 101 ? -16.774 9.518 16.246 1.00 97.88 101 LEU A CA 1
ATOM 761 C C . LEU A 1 101 ? -15.377 9.957 15.814 1.00 97.88 101 LEU A C 1
ATOM 763 O O . LEU A 1 101 ? -15.150 10.101 14.619 1.00 97.88 101 LEU A O 1
ATOM 767 N N . ALA A 1 102 ? -14.433 10.103 16.747 1.00 98.12 102 ALA A N 1
ATOM 768 C CA . ALA A 1 102 ? -13.052 10.452 16.420 1.00 98.12 102 ALA A CA 1
ATOM 769 C C . ALA A 1 102 ? -12.413 9.419 15.477 1.00 98.12 102 ALA A C 1
ATOM 771 O O . ALA A 1 102 ? -11.825 9.790 14.463 1.00 98.12 102 ALA A O 1
ATOM 772 N N . ALA A 1 103 ? -12.591 8.122 15.756 1.00 98.06 103 ALA A N 1
ATOM 773 C CA . ALA A 1 103 ? -12.106 7.052 14.885 1.00 98.06 103 ALA A CA 1
ATOM 774 C C . ALA A 1 103 ? -12.794 7.063 13.511 1.00 98.06 103 ALA A C 1
ATOM 776 O O . ALA A 1 103 ? -12.137 6.855 12.495 1.00 98.06 103 ALA A O 1
ATOM 777 N N . THR A 1 104 ? -14.104 7.326 13.466 1.00 97.81 104 THR A N 1
ATOM 778 C CA . THR A 1 104 ? -14.863 7.423 12.208 1.00 97.81 104 THR A CA 1
ATOM 779 C C . THR A 1 104 ? -14.347 8.569 11.346 1.00 97.81 104 THR A C 1
ATOM 781 O O . THR A 1 104 ? -13.976 8.330 10.202 1.00 97.81 104 THR A O 1
ATOM 784 N N . TRP A 1 105 ? -14.221 9.771 11.914 1.00 98.12 105 TRP A N 1
ATOM 785 C CA . TRP A 1 105 ? -13.669 10.932 11.217 1.00 98.12 105 TRP A CA 1
ATOM 786 C C . TRP A 1 105 ? -12.245 10.692 10.724 1.00 98.12 105 TRP A C 1
ATOM 788 O O . TRP A 1 105 ? -11.940 11.005 9.578 1.00 98.12 105 TRP A O 1
ATOM 798 N N . PHE A 1 106 ? -11.385 10.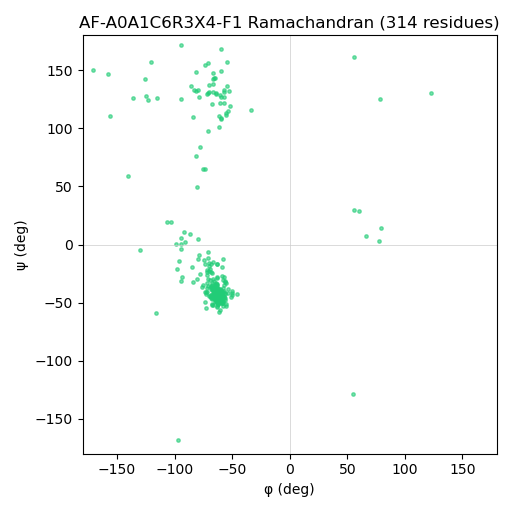103 11.557 1.00 98.25 106 PHE A N 1
ATOM 799 C CA . PHE A 1 106 ? -10.014 9.774 11.174 1.00 98.25 106 PHE A CA 1
ATOM 800 C C . PHE A 1 106 ? -9.977 8.824 9.967 1.00 98.25 106 PHE A C 1
ATOM 802 O O . PHE A 1 106 ? -9.306 9.106 8.976 1.00 98.25 106 PHE A O 1
ATOM 809 N N . ILE A 1 107 ? -10.733 7.722 10.023 1.00 98.19 107 ILE A N 1
ATOM 810 C CA . ILE A 1 107 ? -10.793 6.734 8.938 1.00 98.19 107 ILE A CA 1
ATOM 811 C C . ILE A 1 107 ? -11.344 7.364 7.657 1.00 98.19 107 ILE A C 1
ATOM 813 O O . ILE A 1 107 ? -10.785 7.151 6.583 1.00 98.19 107 ILE A O 1
ATOM 817 N N . GLU A 1 108 ? -12.437 8.119 7.753 1.00 97.75 108 GLU A N 1
ATOM 818 C CA . GLU A 1 108 ? -13.083 8.734 6.592 1.00 97.75 108 GLU A CA 1
ATOM 819 C C . GLU A 1 108 ? -12.191 9.797 5.946 1.00 97.75 108 GLU A C 1
ATOM 821 O O . GLU A 1 108 ? -12.051 9.803 4.725 1.00 97.75 108 GLU A O 1
ATOM 826 N N . LEU A 1 109 ? -11.505 10.617 6.745 1.00 97.44 109 LEU A N 1
ATOM 827 C CA . LEU A 1 109 ? -10.570 11.630 6.257 1.00 97.44 109 LEU A CA 1
ATOM 828 C C . LEU A 1 109 ? -9.422 11.007 5.456 1.00 97.44 109 LEU A C 1
ATOM 830 O O . LEU A 1 109 ? -9.210 11.360 4.298 1.00 97.44 109 LEU A O 1
ATOM 834 N N . PHE A 1 110 ? -8.686 10.064 6.047 1.00 96.94 110 PHE A N 1
ATOM 835 C CA . PHE A 1 110 ? -7.508 9.492 5.391 1.00 96.94 110 PHE A CA 1
ATOM 836 C C . PHE A 1 110 ? -7.857 8.574 4.219 1.00 96.94 110 PHE A C 1
ATOM 838 O O . PHE A 1 110 ? -7.040 8.419 3.320 1.00 96.94 110 PHE A O 1
ATOM 845 N N . ARG A 1 111 ? -9.065 7.998 4.184 1.00 96.69 111 ARG A N 1
ATOM 846 C CA . ARG A 1 111 ? -9.555 7.265 3.006 1.00 96.69 111 ARG A CA 1
ATOM 847 C C . ARG A 1 111 ? -10.044 8.188 1.889 1.00 96.69 111 ARG A C 1
ATOM 849 O O . ARG A 1 111 ? -10.054 7.760 0.739 1.00 96.69 111 ARG A O 1
ATOM 856 N N . ALA A 1 112 ? -10.468 9.409 2.214 1.00 97.19 112 ALA A N 1
ATOM 857 C CA . ALA A 1 112 ? -10.907 10.396 1.229 1.00 97.19 112 ALA A CA 1
ATOM 858 C C . ALA A 1 112 ? -9.731 11.118 0.552 1.00 97.19 112 ALA A C 1
ATOM 860 O O . ALA A 1 112 ? -9.844 11.531 -0.602 1.00 97.19 112 ALA A O 1
ATOM 861 N N . ILE A 1 113 ? -8.603 11.270 1.251 1.00 96.25 113 ILE A N 1
ATOM 862 C CA . ILE A 1 113 ? -7.402 11.904 0.700 1.00 96.25 113 ILE A CA 1
ATOM 863 C C . ILE A 1 113 ? -6.638 10.894 -0.176 1.00 96.25 113 ILE A C 1
ATOM 865 O O . ILE A 1 113 ? -6.385 9.770 0.262 1.00 96.25 113 ILE A O 1
ATOM 869 N N . PRO A 1 114 ? -6.203 11.272 -1.394 1.00 97.56 114 PRO A N 1
ATOM 870 C CA . PRO A 1 114 ? -5.297 10.445 -2.182 1.00 97.56 114 PRO A CA 1
ATOM 871 C C . PRO A 1 114 ? -3.997 10.142 -1.424 1.00 97.56 114 PRO A C 1
ATOM 873 O O . PRO A 1 114 ? -3.288 11.060 -1.012 1.00 97.56 114 PRO A O 1
ATOM 876 N N . LEU A 1 115 ? -3.643 8.859 -1.308 1.00 97.44 115 LEU A N 1
ATOM 877 C CA . LEU A 1 115 ? -2.466 8.384 -0.567 1.00 97.44 115 LEU A CA 1
ATOM 878 C C . LEU A 1 115 ? -1.171 9.122 -0.945 1.00 97.44 115 LEU A C 1
ATOM 880 O O . LEU A 1 115 ? -0.398 9.519 -0.075 1.00 97.44 115 LEU A O 1
ATOM 884 N N . LEU A 1 116 ? -0.955 9.352 -2.242 1.00 97.44 116 LEU A N 1
ATOM 885 C CA . LEU A 1 116 ? 0.209 10.082 -2.738 1.00 97.44 116 LEU A CA 1
ATOM 886 C C . LEU A 1 116 ? 0.292 11.510 -2.166 1.00 97.44 116 LEU A C 1
ATOM 888 O O . LEU A 1 116 ? 1.371 11.951 -1.780 1.00 97.44 116 LEU A O 1
ATOM 892 N N . ILE A 1 117 ? -0.844 12.211 -2.058 1.00 97.44 117 ILE A N 1
ATOM 893 C CA . ILE A 1 117 ? -0.906 13.556 -1.467 1.00 97.44 117 ILE A CA 1
ATOM 894 C C . ILE A 1 117 ? -0.548 13.489 0.019 1.00 97.44 117 ILE A C 1
ATOM 896 O O . ILE A 1 117 ? 0.218 14.322 0.495 1.00 97.44 117 ILE A O 1
ATOM 900 N N . THR A 1 118 ? -1.046 12.484 0.747 1.00 97.31 118 THR A N 1
ATOM 901 C CA . THR A 1 118 ? -0.697 12.279 2.160 1.00 97.31 118 THR A CA 1
ATOM 902 C C . THR A 1 118 ? 0.803 12.055 2.346 1.00 97.31 118 THR A C 1
ATOM 904 O O . THR A 1 118 ? 1.410 12.706 3.193 1.00 97.31 118 THR A O 1
ATOM 907 N N . ILE A 1 119 ? 1.414 11.177 1.543 1.00 98.06 119 ILE A N 1
ATOM 908 C CA . ILE A 1 119 ? 2.858 10.900 1.596 1.00 98.06 119 ILE A CA 1
ATOM 909 C C . ILE A 1 119 ? 3.657 12.173 1.299 1.00 98.06 119 ILE A C 1
ATOM 911 O O . ILE A 1 119 ? 4.566 12.520 2.052 1.00 98.06 119 ILE A O 1
ATOM 915 N N . TYR A 1 120 ? 3.298 12.892 0.234 1.00 97.50 120 TYR A N 1
ATOM 916 C CA . TYR A 1 120 ? 3.994 14.113 -0.160 1.00 97.50 120 TYR A CA 1
ATOM 917 C C . TYR A 1 120 ? 3.881 15.212 0.908 1.00 97.50 120 TYR A C 1
ATOM 919 O O . TYR A 1 120 ? 4.879 15.835 1.263 1.00 97.50 120 TYR A O 1
ATOM 927 N N . ALA A 1 121 ? 2.692 15.415 1.483 1.00 97.50 121 ALA A N 1
ATOM 928 C CA . ALA A 1 121 ? 2.484 16.384 2.556 1.00 97.50 121 ALA A CA 1
ATOM 929 C C . ALA A 1 121 ? 3.305 16.042 3.811 1.00 97.50 121 ALA A C 1
ATOM 931 O O . ALA A 1 121 ? 3.955 16.922 4.376 1.00 97.50 121 ALA A O 1
ATOM 932 N N . LEU A 1 122 ? 3.328 14.767 4.221 1.00 96.94 122 LEU A N 1
ATOM 933 C CA . LEU A 1 122 ? 4.159 14.309 5.340 1.00 96.94 122 LEU A CA 1
ATOM 934 C C . LEU A 1 122 ? 5.646 14.533 5.068 1.00 96.94 122 LEU A C 1
ATOM 936 O O . LEU A 1 122 ? 6.365 14.983 5.957 1.00 96.94 122 LEU A O 1
ATOM 940 N N . TRP A 1 123 ? 6.099 14.268 3.843 1.00 97.00 123 TRP A N 1
ATOM 941 C CA . TRP A 1 123 ? 7.486 14.492 3.453 1.00 97.00 123 TRP A CA 1
ATOM 942 C C . TRP A 1 123 ? 7.880 15.967 3.562 1.00 97.00 123 TRP A C 1
ATOM 944 O O . TRP A 1 123 ? 8.894 16.275 4.184 1.00 97.00 123 TRP A O 1
ATOM 954 N N . VAL A 1 124 ? 7.044 16.883 3.062 1.00 96.75 124 VAL A N 1
ATOM 955 C CA . VAL A 1 124 ? 7.273 18.335 3.175 1.00 96.75 124 VAL A CA 1
ATOM 956 C C . VAL A 1 124 ? 7.321 18.789 4.636 1.00 96.75 124 VAL A C 1
ATOM 958 O O . VAL A 1 124 ? 8.205 19.563 5.009 1.00 96.75 124 VAL A O 1
ATOM 961 N N . VAL A 1 125 ? 6.404 18.299 5.476 1.00 95.81 125 VAL A N 1
ATOM 962 C CA . VAL A 1 125 ? 6.385 18.611 6.915 1.00 95.81 125 VAL A CA 1
ATOM 963 C C . VAL A 1 125 ? 7.656 18.100 7.590 1.00 95.81 125 VAL A C 1
ATOM 965 O O . VAL A 1 125 ? 8.341 18.866 8.263 1.00 95.81 125 VAL A O 1
ATOM 968 N N . PHE A 1 126 ? 8.026 16.835 7.387 1.00 95.50 126 PHE A N 1
ATOM 969 C CA . PHE A 1 126 ? 9.225 16.270 8.009 1.00 95.50 126 PHE A CA 1
ATOM 970 C C . PHE A 1 126 ? 10.504 16.947 7.530 1.00 95.50 126 PHE A C 1
ATOM 972 O O . PHE A 1 126 ? 11.415 17.145 8.327 1.00 95.50 126 PHE A O 1
ATOM 979 N N . LEU A 1 127 ? 10.563 17.354 6.262 1.00 94.69 127 LEU A N 1
ATOM 980 C CA . LEU A 1 127 ? 11.696 18.098 5.729 1.00 94.69 127 LEU A CA 1
ATOM 981 C C . LEU A 1 127 ? 11.796 19.503 6.336 1.00 94.69 127 LEU A C 1
ATOM 983 O O . LEU A 1 127 ? 12.893 19.945 6.662 1.00 94.69 127 LEU A O 1
ATOM 987 N N . SER A 1 128 ? 10.661 20.174 6.543 1.00 95.19 128 SER A N 1
ATOM 988 C CA . SER A 1 128 ? 10.600 21.521 7.126 1.00 95.19 128 SER A CA 1
ATOM 989 C C . SER A 1 128 ? 11.023 21.545 8.598 1.00 95.19 128 SER A C 1
ATOM 991 O O . SER A 1 128 ? 11.630 22.510 9.051 1.00 95.19 128 SER A O 1
ATOM 993 N N . TYR A 1 129 ? 10.743 20.470 9.338 1.00 93.88 129 TYR A N 1
ATOM 994 C CA . TYR A 1 129 ? 11.096 20.332 10.754 1.00 93.88 129 TYR A CA 1
ATOM 995 C C . TYR A 1 129 ? 12.257 19.357 10.994 1.00 93.88 129 TYR A C 1
ATOM 997 O O . TYR A 1 129 ? 12.429 18.881 12.117 1.00 93.88 129 TYR A O 1
ATOM 1005 N N . ARG A 1 130 ? 13.063 19.052 9.965 1.00 92.94 130 ARG A N 1
ATOM 1006 C CA . ARG A 1 130 ? 14.082 17.988 10.012 1.00 92.94 130 ARG A CA 1
ATOM 1007 C C . ARG A 1 130 ? 15.006 18.082 11.228 1.00 92.94 130 ARG A C 1
ATOM 1009 O O . ARG A 1 130 ? 15.181 17.094 11.932 1.00 92.94 130 ARG A O 1
ATOM 1016 N N . ASP A 1 131 ? 15.500 19.277 11.546 1.00 93.62 131 ASP A N 1
ATOM 1017 C CA . ASP A 1 131 ? 16.501 19.469 12.599 1.00 93.62 131 ASP A CA 1
ATOM 1018 C C . ASP A 1 131 ? 15.884 19.316 14.006 1.00 93.62 131 ASP A C 1
ATOM 1020 O O . ASP A 1 131 ? 16.591 19.112 14.987 1.00 93.62 131 ASP A O 1
ATOM 1024 N N . SER A 1 132 ? 14.550 19.377 14.113 1.00 93.38 132 SER A N 1
ATOM 1025 C CA . SER A 1 132 ? 13.797 19.215 15.367 1.00 93.38 132 SER A CA 1
ATOM 1026 C C . SER A 1 132 ? 13.271 17.792 15.590 1.00 93.38 132 SER A C 1
ATOM 1028 O O . SER A 1 132 ? 12.838 17.464 16.691 1.00 93.38 132 SER A O 1
ATOM 1030 N N . LEU A 1 133 ? 13.277 16.943 14.558 1.00 89.44 133 LEU A N 1
ATOM 1031 C CA . LEU A 1 133 ? 12.641 15.619 14.576 1.00 89.44 133 LEU A CA 1
ATOM 1032 C C . LEU A 1 133 ? 13.598 14.471 14.950 1.00 89.44 133 LEU A C 1
ATOM 1034 O O . LEU A 1 133 ? 13.178 13.310 14.996 1.00 89.44 133 LEU A O 1
ATOM 1038 N N . GLY A 1 134 ? 14.872 14.771 15.221 1.00 89.38 134 GLY A N 1
ATOM 1039 C CA . GLY A 1 134 ? 15.878 13.778 15.607 1.00 89.38 134 GLY A CA 1
ATOM 1040 C C . GLY A 1 134 ? 15.989 12.642 14.573 1.00 89.38 134 GLY A C 1
ATOM 1041 O O . GLY A 1 134 ? 16.049 12.932 13.379 1.00 89.38 134 GLY A O 1
ATOM 1042 N N . PRO A 1 135 ? 15.925 11.355 14.978 1.00 84.62 135 PRO A N 1
ATOM 1043 C CA . PRO A 1 135 ? 16.058 10.215 14.057 1.00 84.62 135 PRO A CA 1
ATOM 1044 C C . PRO A 1 135 ? 15.028 10.159 12.916 1.00 84.62 135 PRO A C 1
ATOM 1046 O O . PRO A 1 135 ? 15.234 9.454 11.926 1.00 84.62 135 PRO A O 1
ATOM 1049 N N . ILE A 1 136 ? 13.890 10.855 13.046 1.00 85.19 136 ILE A N 1
ATOM 1050 C CA . ILE A 1 136 ? 12.909 10.976 11.957 1.00 85.19 136 ILE A CA 1
ATOM 1051 C C . ILE A 1 136 ? 13.399 11.974 10.899 1.00 85.19 136 ILE A C 1
ATOM 1053 O O . ILE A 1 136 ? 13.205 11.752 9.703 1.00 85.19 136 ILE A O 1
ATOM 1057 N N . GLY A 1 137 ? 14.069 13.042 11.337 1.00 85.56 137 GLY A N 1
ATOM 1058 C CA . GLY A 1 137 ? 14.665 14.068 10.486 1.00 85.56 137 GLY A CA 1
ATOM 1059 C C . GLY A 1 137 ? 15.832 13.566 9.635 1.00 85.56 137 GLY A C 1
ATOM 1060 O O . GLY A 1 137 ? 16.003 14.032 8.512 1.00 85.56 137 GLY A O 1
ATOM 1061 N N . ASP A 1 138 ? 16.574 12.564 10.111 1.00 89.50 138 ASP A N 1
ATOM 1062 C CA . ASP A 1 138 ? 17.684 11.961 9.355 1.00 89.50 138 ASP A CA 1
ATOM 1063 C C . ASP A 1 138 ? 17.208 11.168 8.128 1.00 89.50 138 ASP A C 1
ATOM 1065 O O . ASP A 1 138 ? 17.959 10.964 7.175 1.00 89.50 138 ASP A O 1
ATOM 1069 N N . ASN A 1 139 ? 15.955 10.700 8.136 1.00 93.00 139 ASN A N 1
ATOM 1070 C CA . ASN A 1 139 ? 15.391 9.907 7.048 1.00 93.00 139 ASN A CA 1
ATOM 1071 C C . ASN A 1 139 ? 13.933 10.287 6.764 1.00 93.00 139 ASN A C 1
ATOM 1073 O O . ASN A 1 139 ? 13.011 9.468 6.848 1.00 93.00 139 ASN A O 1
ATOM 1077 N N . THR A 1 140 ? 13.728 11.564 6.438 1.00 95.19 140 THR A N 1
ATOM 1078 C CA . THR A 1 140 ? 12.396 12.154 6.233 1.00 95.19 140 THR A CA 1
ATOM 1079 C C . THR A 1 140 ? 11.583 11.419 5.173 1.00 95.19 140 THR A C 1
ATOM 1081 O O . THR A 1 140 ? 10.404 11.153 5.393 1.00 95.19 140 THR A O 1
ATOM 1084 N N . ALA A 1 141 ? 12.199 11.046 4.046 1.00 96.38 141 ALA A N 1
ATOM 1085 C CA . ALA A 1 141 ? 11.523 10.347 2.954 1.00 96.38 141 ALA A CA 1
ATOM 1086 C C . ALA A 1 141 ? 11.052 8.947 3.374 1.00 96.38 141 ALA A C 1
ATOM 1088 O O . ALA A 1 141 ? 9.899 8.582 3.142 1.00 96.38 141 ALA A O 1
ATOM 1089 N N . PHE A 1 142 ? 11.906 8.194 4.075 1.00 97.25 142 PHE A N 1
ATOM 1090 C CA . PHE A 1 142 ? 11.546 6.886 4.613 1.00 97.25 142 PHE A CA 1
ATOM 1091 C C . PHE A 1 142 ? 10.360 6.975 5.572 1.00 97.25 142 PHE A C 1
ATOM 1093 O O . PHE A 1 142 ? 9.384 6.242 5.417 1.00 97.25 142 PHE A O 1
ATOM 1100 N N . TRP A 1 143 ? 10.413 7.884 6.548 1.00 97.12 143 TRP A N 1
ATOM 1101 C CA . TRP A 1 143 ? 9.351 7.996 7.545 1.00 97.12 143 TRP A CA 1
ATOM 1102 C C . TRP A 1 143 ? 8.059 8.568 6.976 1.00 97.12 143 TRP A C 1
ATOM 1104 O O . TRP A 1 143 ? 6.987 8.109 7.363 1.00 97.12 143 TRP A O 1
ATOM 1114 N N . ALA A 1 144 ? 8.130 9.508 6.033 1.00 97.88 144 ALA A N 1
ATOM 1115 C CA . ALA A 1 144 ? 6.950 10.018 5.342 1.00 97.88 144 ALA A CA 1
ATOM 1116 C C . ALA A 1 144 ? 6.230 8.906 4.572 1.00 97.88 144 ALA A C 1
ATOM 1118 O O . ALA A 1 144 ? 5.010 8.766 4.682 1.00 97.88 144 ALA A O 1
ATOM 1119 N N . LEU A 1 145 ? 6.990 8.069 3.858 1.00 98.31 145 LEU A N 1
ATOM 1120 C CA . LEU A 1 145 ? 6.452 6.921 3.140 1.00 98.31 145 LEU A CA 1
ATOM 1121 C C . LEU A 1 145 ? 5.871 5.879 4.102 1.00 98.31 145 LEU A C 1
ATOM 1123 O O . LEU A 1 145 ? 4.722 5.474 3.944 1.00 98.31 145 LEU A O 1
ATOM 1127 N N . VAL A 1 146 ? 6.622 5.486 5.136 1.00 98.44 146 VAL A N 1
ATOM 1128 C CA . VAL A 1 146 ? 6.173 4.499 6.129 1.00 98.44 146 VAL A CA 1
ATOM 1129 C C . VAL A 1 146 ? 4.903 4.966 6.831 1.00 98.44 146 VAL A C 1
ATOM 1131 O O . VAL A 1 146 ? 3.937 4.209 6.891 1.00 98.44 146 VAL A O 1
ATOM 1134 N N . ILE A 1 147 ? 4.867 6.197 7.343 1.00 98.06 147 ILE A N 1
ATOM 1135 C CA . ILE A 1 147 ? 3.717 6.718 8.091 1.00 98.06 147 ILE A CA 1
ATOM 1136 C C . ILE A 1 147 ? 2.521 6.921 7.160 1.00 98.06 147 ILE A C 1
ATOM 1138 O O . ILE A 1 147 ? 1.422 6.485 7.501 1.00 98.06 147 ILE A O 1
ATOM 1142 N N . GLY A 1 148 ? 2.720 7.500 5.972 1.00 98.19 148 GLY A N 1
ATOM 1143 C CA . GLY A 1 148 ? 1.648 7.695 4.993 1.00 98.19 148 GLY A CA 1
ATOM 1144 C C . GLY A 1 148 ? 0.989 6.375 4.588 1.00 98.19 148 GLY A C 1
ATOM 1145 O O . GLY A 1 148 ? -0.234 6.236 4.677 1.00 98.19 148 GLY A O 1
ATOM 1146 N N . LEU A 1 149 ? 1.802 5.369 4.245 1.00 98.44 149 LEU A N 1
ATOM 1147 C CA . LEU A 1 149 ? 1.320 4.023 3.935 1.00 98.44 149 LEU A CA 1
ATOM 1148 C C . LEU A 1 149 ? 0.633 3.367 5.134 1.00 98.44 149 LEU A C 1
ATOM 1150 O O . LEU A 1 149 ? -0.420 2.757 4.956 1.00 98.44 149 LEU A O 1
ATOM 1154 N N . SER A 1 150 ? 1.195 3.501 6.339 1.00 98.56 150 SER A N 1
ATOM 1155 C CA . SER A 1 150 ? 0.644 2.906 7.563 1.00 98.56 150 SER A CA 1
ATOM 1156 C C . SER A 1 150 ? -0.725 3.472 7.907 1.00 98.56 150 SER A C 1
ATOM 1158 O O . SER A 1 150 ? -1.631 2.714 8.244 1.00 98.56 150 SER A O 1
ATOM 1160 N N . VAL A 1 151 ? -0.887 4.794 7.814 1.00 98.44 151 VAL A N 1
ATOM 1161 C CA . VAL A 1 151 ? -2.135 5.484 8.150 1.00 98.44 151 VAL A CA 1
ATOM 1162 C C . VAL A 1 151 ? -3.232 5.119 7.161 1.00 98.44 151 VAL A C 1
ATOM 1164 O O . VAL A 1 151 ? -4.296 4.662 7.578 1.00 98.44 151 VAL A O 1
ATOM 1167 N N . TYR A 1 152 ? -2.968 5.248 5.859 1.00 98.25 152 TYR A N 1
ATOM 1168 C CA . TYR A 1 152 ? -3.956 4.923 4.833 1.00 98.25 152 TYR A CA 1
ATOM 1169 C C . TYR A 1 152 ? -4.338 3.441 4.861 1.00 98.25 152 TYR A C 1
ATOM 1171 O O . TYR A 1 152 ? -5.517 3.107 5.005 1.00 98.25 152 TYR A O 1
ATOM 1179 N N . ASN A 1 153 ? -3.349 2.539 4.799 1.00 98.06 153 ASN A N 1
ATOM 1180 C CA . ASN A 1 153 ? -3.630 1.106 4.831 1.00 98.06 153 ASN A CA 1
ATOM 1181 C C . ASN A 1 153 ? -4.246 0.702 6.171 1.00 98.06 153 ASN A C 1
ATOM 1183 O O . ASN A 1 153 ? -5.146 -0.125 6.178 1.00 98.06 153 ASN A O 1
ATOM 1187 N N . GLY A 1 154 ? -3.863 1.324 7.288 1.00 98.25 154 GLY A N 1
ATOM 1188 C CA . GLY A 1 154 ? -4.490 1.086 8.586 1.00 98.25 154 GLY A CA 1
ATOM 1189 C C . GLY A 1 154 ? -5.973 1.447 8.589 1.00 98.25 154 GLY A C 1
ATOM 1190 O O . GLY A 1 154 ? -6.793 0.662 9.058 1.00 98.25 154 GLY A O 1
ATOM 1191 N N . CYS A 1 155 ? -6.356 2.570 7.980 1.00 98.44 155 CYS A N 1
ATOM 1192 C CA . CYS A 1 155 ? -7.764 2.940 7.823 1.00 98.44 155 CYS A CA 1
ATOM 1193 C C . CYS A 1 155 ? -8.536 1.941 6.945 1.00 98.44 155 CYS A C 1
ATOM 1195 O O . CYS A 1 155 ? -9.678 1.601 7.256 1.00 98.44 155 CYS A O 1
ATOM 1197 N N . VAL A 1 156 ? -7.919 1.433 5.872 1.00 97.81 156 VAL A N 1
ATOM 1198 C CA . VAL A 1 156 ? -8.523 0.392 5.022 1.00 97.81 156 VAL A CA 1
ATOM 1199 C C . VAL A 1 156 ? -8.668 -0.930 5.787 1.00 97.81 156 VAL A C 1
ATOM 1201 O O . VAL A 1 156 ? -9.742 -1.531 5.779 1.00 97.81 156 VAL A O 1
ATOM 1204 N N . GLN A 1 157 ? -7.636 -1.354 6.518 1.00 97.62 157 GLN A N 1
ATOM 1205 C CA . GLN A 1 157 ? -7.662 -2.566 7.342 1.00 97.62 157 GLN A CA 1
ATOM 1206 C C . GLN A 1 157 ? -8.695 -2.468 8.474 1.00 97.62 157 GLN A C 1
ATOM 1208 O O . GLN A 1 157 ? -9.351 -3.458 8.798 1.00 97.62 157 GLN A O 1
ATOM 1213 N N . ALA A 1 158 ? -8.902 -1.275 9.040 1.00 97.88 158 ALA A N 1
ATOM 1214 C CA . ALA A 1 158 ? -9.923 -1.048 10.057 1.00 97.88 158 ALA A CA 1
ATOM 1215 C C . ALA A 1 158 ? -11.336 -1.359 9.541 1.00 97.88 158 ALA A C 1
ATOM 1217 O O . ALA A 1 158 ? -12.154 -1.932 10.259 1.00 97.88 158 ALA A O 1
ATOM 1218 N N . GLU A 1 159 ? -11.626 -1.020 8.286 1.00 97.31 159 GLU A N 1
ATOM 1219 C CA . GLU A 1 159 ? -12.918 -1.304 7.653 1.00 97.31 159 GLU A CA 1
ATOM 1220 C C . GLU A 1 159 ? -13.102 -2.780 7.352 1.00 97.31 159 GLU A C 1
ATOM 1222 O O . GLU A 1 159 ? -14.178 -3.327 7.594 1.00 97.31 159 GLU A O 1
ATOM 1227 N N . VAL A 1 160 ? -12.039 -3.431 6.877 1.00 96.31 160 VAL A N 1
ATOM 1228 C CA . VAL A 1 160 ? -12.016 -4.878 6.659 1.00 96.31 160 VAL A CA 1
ATOM 1229 C C . VAL A 1 160 ? -12.318 -5.609 7.969 1.00 96.31 160 VAL A C 1
ATOM 1231 O O . VAL A 1 160 ? -13.223 -6.441 8.021 1.00 96.31 160 VAL A O 1
ATOM 1234 N N . LEU A 1 161 ? -11.634 -5.253 9.060 1.00 96.06 161 LEU A N 1
ATOM 1235 C CA . LEU A 1 161 ? -11.861 -5.859 10.373 1.00 96.06 161 LEU A CA 1
ATOM 1236 C C . LEU A 1 161 ? -13.250 -5.537 10.934 1.00 96.06 161 LEU A C 1
ATOM 1238 O O . LEU A 1 161 ? -13.918 -6.433 11.448 1.00 96.06 161 LEU A O 1
ATOM 1242 N N . ARG A 1 162 ? -13.729 -4.294 10.795 1.00 95.25 162 ARG A N 1
ATOM 1243 C CA . ARG A 1 162 ? -15.085 -3.900 11.209 1.00 95.25 162 ARG A CA 1
ATOM 1244 C C . ARG A 1 162 ? -16.155 -4.702 10.468 1.00 95.25 162 ARG A C 1
ATOM 1246 O O . ARG A 1 162 ? -17.105 -5.169 11.094 1.00 95.25 162 ARG A O 1
ATOM 1253 N N . ALA A 1 163 ? -16.003 -4.884 9.157 1.00 94.69 163 ALA A N 1
ATOM 1254 C CA . ALA A 1 163 ? -16.892 -5.722 8.357 1.00 94.69 163 ALA A CA 1
ATOM 1255 C C . ALA A 1 163 ? -16.848 -7.186 8.822 1.00 94.69 163 ALA A C 1
ATOM 1257 O O . ALA A 1 163 ? -17.898 -7.806 8.961 1.00 94.69 163 ALA A O 1
ATOM 1258 N N . GLY A 1 164 ? -15.661 -7.706 9.155 1.00 94.25 164 GLY A N 1
ATOM 1259 C CA . GLY A 1 164 ? -15.491 -9.031 9.760 1.00 94.25 164 GLY A CA 1
ATOM 1260 C C . GLY A 1 164 ? -16.219 -9.208 11.085 1.00 94.25 164 GLY A C 1
ATOM 1261 O O . GLY A 1 164 ? -16.884 -10.220 11.283 1.00 94.25 164 GLY A O 1
ATOM 1262 N N . ILE A 1 165 ? -16.144 -8.218 11.974 1.00 94.12 165 ILE A N 1
ATOM 1263 C CA . ILE A 1 165 ? -16.840 -8.253 13.267 1.00 94.12 165 ILE A CA 1
ATOM 1264 C C . ILE A 1 165 ? -18.356 -8.241 13.058 1.00 94.12 165 ILE A C 1
ATOM 1266 O O . ILE A 1 165 ? -19.068 -9.046 13.653 1.00 94.12 165 ILE A O 1
ATOM 1270 N N . ASN A 1 166 ? -18.848 -7.376 12.171 1.00 92.75 166 ASN A N 1
ATOM 1271 C CA . ASN A 1 166 ? -20.276 -7.275 11.866 1.00 92.75 166 ASN A CA 1
ATOM 1272 C C . ASN A 1 166 ? -20.830 -8.489 11.100 1.00 92.75 166 ASN A C 1
ATOM 1274 O O . ASN A 1 166 ? -22.043 -8.683 11.078 1.00 92.75 166 ASN A O 1
ATOM 1278 N N . ALA A 1 167 ? -19.966 -9.296 10.476 1.00 92.69 167 ALA A N 1
ATOM 1279 C CA . ALA A 1 167 ? -20.349 -10.527 9.790 1.00 92.69 167 ALA A CA 1
ATOM 1280 C C . ALA A 1 167 ? -20.566 -11.715 10.747 1.00 92.69 167 ALA A C 1
ATOM 1282 O O . ALA A 1 167 ? -21.104 -12.741 10.328 1.00 92.69 167 ALA A O 1
ATOM 1283 N N . VAL A 1 168 ? -20.160 -11.605 12.019 1.00 92.44 168 VAL A N 1
ATOM 1284 C CA . VAL A 1 168 ? -20.384 -12.662 13.014 1.00 92.44 168 VAL A CA 1
ATOM 1285 C C . VAL A 1 168 ? -21.891 -12.797 13.297 1.00 92.44 168 VAL A C 1
ATOM 1287 O O . VAL A 1 168 ? -22.551 -11.786 13.551 1.00 92.44 168 VAL A O 1
ATOM 1290 N N . PRO A 1 169 ? -22.467 -14.020 13.281 1.00 93.69 169 PRO A N 1
ATOM 1291 C CA . PRO A 1 169 ? -23.893 -14.215 13.530 1.00 93.69 169 PRO A CA 1
ATOM 1292 C C . PRO A 1 169 ? -24.331 -13.647 14.882 1.00 93.69 169 PRO A C 1
ATOM 1294 O O . PRO A 1 169 ? -23.743 -13.965 15.918 1.00 93.69 169 PRO A O 1
ATOM 1297 N N . ARG A 1 170 ? -25.417 -12.863 14.889 1.00 91.69 170 ARG A N 1
ATOM 1298 C CA . ARG A 1 170 ? -25.938 -12.219 16.109 1.00 91.69 170 ARG A CA 1
ATOM 1299 C C . ARG A 1 170 ? -26.262 -13.215 17.223 1.00 91.69 170 ARG A C 1
ATOM 1301 O O . ARG A 1 170 ? -25.950 -12.933 18.373 1.00 91.69 170 ARG A O 1
ATOM 1308 N N . GLY A 1 171 ? -26.740 -14.414 16.881 1.00 94.88 171 GLY A N 1
ATOM 1309 C CA . GLY A 1 171 ? -27.002 -15.476 17.858 1.00 94.88 171 GLY A CA 1
ATOM 1310 C C . GLY A 1 171 ? -25.774 -15.887 18.685 1.00 94.88 171 GLY A C 1
ATOM 1311 O O . GLY A 1 171 ? -25.919 -16.225 19.854 1.00 94.88 171 GLY A O 1
ATOM 1312 N N . GLN A 1 172 ? -24.550 -15.797 18.138 1.00 93.50 172 GLN A N 1
ATOM 1313 C CA . GLN A 1 172 ? -23.330 -16.046 18.925 1.00 93.50 172 GLN A CA 1
ATOM 1314 C C . GLN A 1 172 ? -23.094 -14.956 19.975 1.00 93.50 172 GLN A C 1
ATOM 1316 O O . GLN A 1 172 ? -22.655 -15.243 21.086 1.00 93.50 172 GLN A O 1
ATOM 1321 N N . VAL A 1 173 ? -23.386 -13.707 19.618 1.00 95.06 173 VAL A N 1
ATOM 1322 C CA . VAL A 1 173 ? -23.265 -12.551 20.510 1.00 95.06 173 VAL A CA 1
ATOM 1323 C C . VAL A 1 173 ? -24.337 -12.611 21.600 1.00 95.06 173 VAL A C 1
ATOM 1325 O O . VAL A 1 173 ? -24.025 -12.434 22.773 1.00 95.06 173 VAL A O 1
ATOM 1328 N N . GLU A 1 174 ? -25.577 -12.933 21.235 1.00 95.94 174 GLU A N 1
ATOM 1329 C CA . GLU A 1 174 ? -26.700 -13.106 22.165 1.00 95.94 174 GLU A CA 1
ATOM 1330 C C . GLU A 1 174 ? -26.454 -14.260 23.149 1.00 95.94 174 GLU A C 1
ATOM 1332 O O . GLU A 1 174 ? -26.617 -14.079 24.354 1.00 95.94 174 GLU A O 1
ATOM 1337 N N . ALA A 1 175 ? -25.966 -15.410 22.671 1.00 96.44 175 ALA A N 1
ATOM 1338 C CA . ALA A 1 175 ? -25.586 -16.533 23.528 1.00 96.44 175 ALA A CA 1
ATOM 1339 C C . ALA A 1 175 ? -24.437 -16.172 24.485 1.00 96.44 175 ALA A C 1
ATOM 1341 O O . ALA A 1 175 ? -24.470 -16.531 25.660 1.00 96.44 175 ALA A O 1
ATOM 1342 N N . ALA A 1 176 ? -23.436 -15.422 24.012 1.00 95.88 176 ALA A N 1
ATOM 1343 C CA . ALA A 1 176 ? -22.337 -14.949 24.849 1.00 95.88 176 ALA A CA 1
ATOM 1344 C C . ALA A 1 176 ? -22.831 -14.039 25.989 1.00 95.88 176 ALA A C 1
ATOM 1346 O O . ALA A 1 176 ? -22.395 -14.194 27.131 1.00 95.88 176 ALA A O 1
ATOM 1347 N N . TYR A 1 177 ? -23.773 -13.135 25.704 1.00 96.44 177 TYR A N 1
ATOM 1348 C CA . TYR A 1 177 ? -24.411 -12.311 26.733 1.00 96.44 177 TYR A CA 1
ATOM 1349 C C . TYR A 1 177 ? -25.292 -13.131 27.686 1.00 96.44 177 TYR A C 1
ATOM 1351 O O . TYR A 1 177 ? -25.265 -12.873 28.887 1.00 96.44 177 TYR A O 1
ATOM 1359 N N . ALA A 1 178 ? -26.006 -14.150 27.196 1.00 97.00 178 ALA A N 1
ATOM 1360 C CA . ALA A 1 178 ? -26.792 -15.062 28.036 1.00 97.00 178 ALA A CA 1
ATOM 1361 C C . ALA A 1 178 ? -25.920 -15.874 29.014 1.00 97.00 178 ALA A C 1
ATOM 1363 O O . ALA A 1 178 ? -26.361 -16.200 30.113 1.00 97.00 178 ALA A O 1
ATOM 1364 N N . LEU A 1 179 ? -24.660 -16.139 28.652 1.00 96.31 179 LEU A N 1
ATOM 1365 C CA . LEU A 1 179 ? -23.647 -16.745 29.526 1.00 96.31 179 LEU A CA 1
ATOM 1366 C C . LEU A 1 179 ? -23.000 -15.746 30.509 1.00 96.31 179 LEU A C 1
ATOM 1368 O O . LEU A 1 179 ? -22.063 -16.105 31.221 1.00 96.31 179 LEU A O 1
ATOM 1372 N N . GLY A 1 180 ? -23.465 -14.493 30.554 1.00 96.62 180 GLY A N 1
ATOM 1373 C CA . GLY A 1 180 ? -22.974 -13.469 31.479 1.00 96.62 180 GLY A CA 1
ATOM 1374 C C . GLY A 1 180 ? -21.655 -12.809 31.066 1.00 96.62 180 GLY A C 1
ATOM 1375 O O . GLY A 1 180 ? -21.029 -12.132 31.883 1.00 96.62 180 GLY A O 1
ATOM 1376 N N . LEU A 1 181 ? -21.206 -12.979 29.816 1.00 97.06 181 LEU A N 1
ATOM 1377 C CA . LEU A 1 181 ? -19.986 -12.327 29.343 1.00 97.06 181 LEU A CA 1
ATOM 1378 C C . LEU A 1 181 ? -20.195 -10.815 29.204 1.00 97.06 181 LEU A C 1
ATOM 1380 O O . LEU A 1 181 ? -21.132 -10.345 28.558 1.00 97.06 181 LEU A O 1
ATOM 1384 N N . ARG A 1 182 ? -19.271 -10.023 29.760 1.00 94.69 182 ARG A N 1
ATOM 1385 C CA . ARG A 1 182 ? -19.265 -8.563 29.557 1.00 94.69 182 ARG A CA 1
ATOM 1386 C C . ARG A 1 182 ? -18.856 -8.222 28.123 1.00 94.69 182 ARG A C 1
ATOM 1388 O O . ARG A 1 182 ? -18.094 -8.958 27.499 1.00 94.69 182 ARG A O 1
ATOM 1395 N N . LYS A 1 183 ? -19.252 -7.049 27.616 1.00 90.56 183 LYS A N 1
ATOM 1396 C CA . LYS A 1 183 ? -18.947 -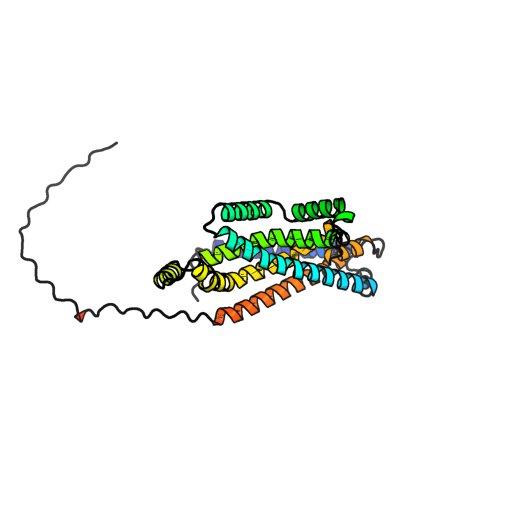6.611 26.236 1.00 90.56 183 LYS A CA 1
ATOM 1397 C C . LYS A 1 183 ? -17.465 -6.738 25.861 1.00 90.56 183 LYS A C 1
ATOM 1399 O O . LYS A 1 183 ? -17.157 -7.154 24.750 1.00 90.56 183 LYS A O 1
ATOM 1404 N N . SER A 1 184 ? -16.542 -6.414 26.771 1.00 91.00 184 SER A N 1
ATOM 1405 C CA . SER A 1 184 ? -15.108 -6.555 26.493 1.00 91.00 184 SER A CA 1
ATOM 1406 C C . SER A 1 184 ? -14.692 -8.012 26.293 1.00 91.00 184 SER A C 1
ATOM 1408 O O . SER A 1 184 ? -13.902 -8.270 25.397 1.00 91.00 184 SER A O 1
ATOM 1410 N N . GLN A 1 185 ? -15.266 -8.958 27.047 1.00 94.81 185 GLN A N 1
ATOM 1411 C CA . GLN A 1 185 ? -15.053 -10.395 26.839 1.00 94.81 185 GLN A CA 1
ATOM 1412 C C . GLN A 1 185 ? -15.653 -10.847 25.508 1.00 94.81 185 GLN A C 1
ATOM 1414 O O . GLN A 1 185 ? -14.982 -11.532 24.745 1.00 94.81 185 GLN A O 1
ATOM 1419 N N . VAL A 1 186 ? -16.876 -10.412 25.182 1.00 94.75 186 VAL A N 1
ATOM 1420 C CA . VAL A 1 186 ? -17.494 -10.704 23.877 1.00 94.75 186 VAL A CA 1
ATOM 1421 C C . VAL A 1 186 ? -16.615 -10.182 22.735 1.00 94.75 186 VAL A C 1
ATOM 1423 O O . VAL A 1 186 ? -16.359 -10.894 21.767 1.00 94.75 186 VAL A O 1
ATOM 1426 N N . MET A 1 187 ? -16.078 -8.968 22.861 1.00 92.62 187 MET A N 1
ATOM 1427 C CA . MET A 1 187 ? -15.208 -8.379 21.847 1.00 92.62 187 MET A CA 1
ATOM 1428 C C . MET A 1 187 ? -13.874 -9.127 21.714 1.00 92.62 187 MET A C 1
ATOM 1430 O O . MET A 1 187 ? -13.503 -9.505 20.607 1.00 92.62 187 MET A O 1
ATOM 1434 N N . THR A 1 188 ? -13.146 -9.360 22.810 1.00 92.75 188 THR A N 1
ATOM 1435 C CA . THR A 1 188 ? -11.775 -9.901 22.754 1.00 92.75 188 THR A CA 1
ATOM 1436 C C . THR A 1 188 ? -11.708 -11.418 22.645 1.00 92.75 188 THR A C 1
ATOM 1438 O O . THR A 1 188 ? -10.790 -11.930 22.011 1.00 92.75 188 THR A O 1
ATOM 1441 N N . MET A 1 189 ? -12.660 -12.145 23.233 1.00 94.00 189 MET A N 1
ATOM 1442 C CA . MET A 1 189 ? -12.652 -13.611 23.259 1.00 94.00 189 MET A CA 1
ATOM 1443 C C . MET A 1 189 ? -13.454 -14.223 22.108 1.00 94.00 189 MET A C 1
ATOM 1445 O O . MET A 1 189 ? -13.137 -15.332 21.684 1.00 94.00 189 MET A O 1
ATOM 1449 N N . LEU A 1 190 ? -14.474 -13.521 21.596 1.00 93.75 190 LEU A N 1
ATOM 1450 C CA . LEU A 1 190 ? -15.401 -14.065 20.601 1.00 93.75 190 LEU A CA 1
ATOM 1451 C C . LEU A 1 190 ? -15.340 -13.331 19.254 1.00 93.75 190 LEU A C 1
ATOM 1453 O O . LEU A 1 190 ? -15.055 -13.968 18.241 1.00 93.75 190 LEU A O 1
ATOM 1457 N N . LEU A 1 191 ? -15.589 -12.020 19.218 1.00 93.62 191 LEU A N 1
ATOM 1458 C CA . LEU A 1 191 ? -15.713 -11.270 17.962 1.00 93.62 191 LEU A CA 1
ATOM 1459 C C . LEU A 1 191 ? -14.369 -11.070 17.256 1.00 93.62 191 LEU A C 1
ATOM 1461 O O . LEU A 1 191 ? -14.231 -11.461 16.100 1.00 93.62 191 LEU A O 1
ATOM 1465 N N . LEU A 1 192 ? -13.368 -10.498 17.934 1.00 92.12 192 LEU A N 1
ATOM 1466 C CA . LEU A 1 192 ? -12.073 -10.176 17.324 1.00 92.12 192 LEU A CA 1
ATOM 1467 C C . LEU A 1 192 ? -11.350 -11.410 16.763 1.00 92.12 192 LEU A C 1
ATOM 1469 O O . LEU A 1 192 ? -10.966 -11.367 15.593 1.00 92.12 192 LEU A O 1
ATOM 1473 N N . PRO A 1 193 ? -11.195 -12.529 17.499 1.00 91.69 193 PRO A N 1
ATOM 1474 C CA . PRO A 1 193 ? -10.493 -13.696 16.967 1.00 91.69 193 PRO A CA 1
ATOM 1475 C C . PRO A 1 193 ? -11.196 -14.306 15.745 1.00 91.69 193 PRO A C 1
ATOM 1477 O O . PRO A 1 193 ? -10.534 -14.752 14.805 1.00 91.69 193 PRO A O 1
ATOM 1480 N N . GLN A 1 194 ? -12.535 -14.309 15.730 1.00 92.94 194 GLN A N 1
ATOM 1481 C CA . GLN A 1 194 ? -13.319 -14.815 14.600 1.00 92.94 194 GLN A CA 1
ATOM 1482 C C . GLN A 1 194 ? -13.276 -13.871 13.395 1.00 92.94 194 GLN A C 1
ATOM 1484 O O . GLN A 1 194 ? -13.094 -14.325 12.262 1.00 92.94 194 GLN A O 1
ATOM 1489 N N . ALA A 1 195 ? -13.389 -12.564 13.627 1.00 91.69 195 ALA A N 1
ATOM 1490 C CA . ALA A 1 195 ? -13.302 -11.546 12.590 1.00 91.69 195 ALA A CA 1
ATOM 1491 C C . ALA A 1 195 ? -11.925 -11.546 11.919 1.00 91.69 195 ALA A C 1
ATOM 1493 O O . ALA A 1 195 ? -11.840 -11.617 10.698 1.00 91.69 195 ALA A O 1
ATOM 1494 N N . VAL A 1 196 ? -10.842 -11.560 12.702 1.00 90.94 196 VAL A N 1
ATOM 1495 C CA . VAL A 1 196 ? -9.471 -11.611 12.171 1.00 90.94 196 VAL A CA 1
ATOM 1496 C C . VAL A 1 196 ? -9.264 -12.866 11.327 1.00 90.94 196 VAL A C 1
ATOM 1498 O O . VAL A 1 196 ? -8.723 -12.780 10.229 1.00 90.94 196 VAL A O 1
ATOM 1501 N N . ARG A 1 197 ? -9.734 -14.033 11.789 1.00 88.69 197 ARG A N 1
ATOM 1502 C CA . ARG A 1 197 ? -9.597 -15.286 11.031 1.00 88.69 197 ARG A CA 1
ATOM 1503 C C . ARG A 1 197 ? -10.402 -15.273 9.732 1.00 88.69 197 ARG A C 1
ATOM 1505 O O . ARG A 1 197 ? -9.895 -15.725 8.710 1.00 88.69 197 ARG A O 1
ATOM 1512 N N . SER A 1 198 ? -11.642 -14.789 9.770 1.00 88.69 198 SER A N 1
ATOM 1513 C CA . SER A 1 198 ? -12.515 -14.743 8.589 1.00 88.69 198 SER A CA 1
ATOM 1514 C C . SER A 1 198 ? -12.075 -13.694 7.568 1.00 88.69 198 SER A C 1
ATOM 1516 O O . SER A 1 198 ? -12.253 -13.910 6.373 1.00 88.69 198 SER A O 1
ATOM 1518 N N . MET A 1 199 ? -11.451 -12.604 8.021 1.00 93.06 199 MET A N 1
ATOM 1519 C CA . MET A 1 199 ? -10.955 -11.526 7.165 1.00 93.06 199 MET A CA 1
ATOM 1520 C C . MET A 1 199 ? -9.486 -11.669 6.772 1.00 93.06 199 MET A C 1
ATOM 1522 O O . MET A 1 199 ? -9.007 -10.880 5.960 1.00 93.06 199 MET A O 1
ATOM 1526 N N . LEU A 1 200 ? -8.773 -12.678 7.283 1.00 90.56 200 LEU A N 1
ATOM 1527 C CA . LEU A 1 200 ? -7.364 -12.916 6.969 1.00 90.56 200 LEU A CA 1
ATOM 1528 C C . LEU A 1 200 ? -7.061 -12.912 5.452 1.00 90.56 200 LEU A C 1
ATOM 1530 O O . LEU A 1 200 ? -6.081 -12.272 5.073 1.00 90.56 200 LEU A O 1
ATOM 1534 N N . PRO A 1 201 ? -7.883 -13.514 4.561 1.00 88.44 201 PRO A N 1
ATOM 1535 C CA . PRO A 1 201 ? -7.637 -13.453 3.114 1.00 88.44 201 PRO A CA 1
ATOM 1536 C C . PRO A 1 201 ? -7.647 -12.020 2.566 1.00 88.44 201 PRO A C 1
ATOM 1538 O O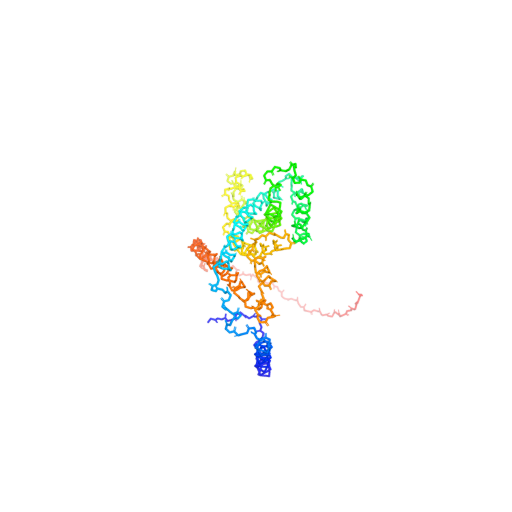 . PRO A 1 201 ? -6.777 -11.631 1.782 1.00 88.44 201 PRO A O 1
ATOM 1541 N N . THR A 1 202 ? -8.598 -11.206 3.026 1.00 91.75 202 THR A N 1
ATOM 1542 C CA . THR A 1 202 ? -8.720 -9.792 2.652 1.00 91.75 202 THR A CA 1
ATOM 1543 C C . THR A 1 202 ? -7.563 -8.974 3.218 1.00 91.75 202 THR A C 1
ATOM 1545 O O . THR A 1 202 ? -6.962 -8.183 2.496 1.00 91.75 202 THR A O 1
ATOM 1548 N N . VAL A 1 203 ? -7.195 -9.212 4.482 1.00 92.88 203 VAL A N 1
ATOM 1549 C CA . VAL A 1 203 ? -6.072 -8.538 5.150 1.00 92.88 203 VAL A CA 1
ATOM 1550 C C . VAL A 1 203 ? -4.765 -8.779 4.395 1.00 92.88 203 VAL A C 1
ATOM 1552 O O . VAL A 1 203 ? -4.021 -7.829 4.156 1.00 92.88 203 VAL A O 1
ATOM 1555 N N . ILE A 1 204 ? -4.493 -10.019 3.970 1.00 90.25 204 ILE A N 1
ATOM 1556 C CA . ILE A 1 204 ? -3.272 -10.331 3.216 1.00 90.25 204 ILE A CA 1
ATOM 1557 C C . ILE A 1 204 ? -3.343 -9.776 1.786 1.00 90.25 204 ILE A C 1
ATOM 1559 O O . ILE A 1 204 ? -2.348 -9.257 1.283 1.00 90.25 204 ILE A O 1
ATOM 1563 N N . SER A 1 205 ? -4.511 -9.810 1.138 1.00 91.50 205 SER A N 1
ATOM 1564 C CA . SER A 1 205 ? -4.695 -9.167 -0.173 1.00 91.50 205 SER A CA 1
ATOM 1565 C C . SER A 1 205 ? -4.377 -7.670 -0.113 1.00 91.50 205 SER A C 1
ATOM 1567 O O . SER A 1 205 ? -3.739 -7.132 -1.016 1.00 91.50 205 SER A O 1
ATOM 1569 N N . GLN A 1 206 ? -4.737 -7.012 0.990 1.00 94.75 206 GLN A N 1
ATOM 1570 C CA . GLN A 1 206 ? -4.399 -5.613 1.221 1.00 94.75 206 GLN A CA 1
ATOM 1571 C C . GLN A 1 206 ? -2.893 -5.397 1.454 1.00 94.75 206 GLN A C 1
ATOM 1573 O O . GLN A 1 206 ? -2.366 -4.378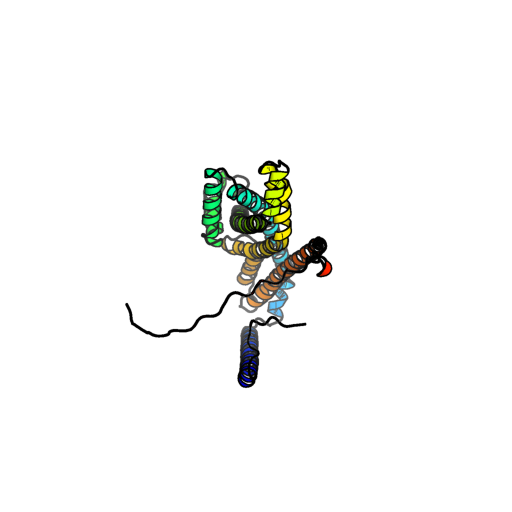 1.021 1.00 94.75 206 GLN A O 1
ATOM 1578 N N . LEU A 1 207 ? -2.160 -6.359 2.032 1.00 94.38 207 LEU A N 1
ATOM 1579 C CA . LEU A 1 207 ? -0.691 -6.280 2.105 1.00 94.38 207 LEU A CA 1
ATOM 1580 C C . LEU A 1 207 ? -0.043 -6.307 0.710 1.00 94.38 207 LEU A C 1
ATOM 1582 O O . LEU A 1 207 ? 0.945 -5.617 0.485 1.00 94.38 207 LEU A O 1
ATOM 1586 N N . VAL A 1 208 ? -0.613 -7.035 -0.258 1.00 95.62 208 VAL A N 1
ATOM 1587 C CA . VAL A 1 208 ? -0.143 -6.983 -1.659 1.00 95.62 208 VAL A CA 1
ATOM 1588 C C . VAL A 1 208 ? -0.345 -5.591 -2.259 1.00 95.62 208 VAL A C 1
ATOM 1590 O O . VAL A 1 208 ? 0.493 -5.134 -3.032 1.00 95.62 208 VAL A O 1
ATOM 1593 N N . VAL A 1 209 ? -1.429 -4.901 -1.897 1.00 95.50 209 VAL A N 1
ATOM 1594 C CA . VAL A 1 209 ? -1.646 -3.501 -2.294 1.00 95.50 209 VAL A CA 1
ATOM 1595 C C . VAL A 1 209 ? -0.599 -2.601 -1.640 1.00 95.50 209 VAL A C 1
ATOM 1597 O O . VAL A 1 209 ? 0.066 -1.852 -2.344 1.00 95.50 209 VAL A O 1
ATOM 1600 N N . THR A 1 210 ? -0.349 -2.758 -0.338 1.00 96.75 210 THR A N 1
ATOM 1601 C CA . THR A 1 210 ? 0.692 -2.000 0.377 1.00 96.75 210 THR A CA 1
ATOM 1602 C C . THR A 1 210 ? 2.080 -2.183 -0.244 1.00 96.75 210 THR A C 1
ATOM 1604 O O . THR A 1 210 ? 2.814 -1.209 -0.369 1.00 96.75 210 THR A O 1
ATOM 1607 N N . LEU A 1 211 ? 2.437 -3.401 -0.671 1.00 97.44 211 LEU A N 1
ATOM 1608 C CA . LEU A 1 211 ? 3.697 -3.681 -1.372 1.00 97.44 211 LEU A CA 1
ATOM 1609 C C . LEU A 1 211 ? 3.790 -2.956 -2.724 1.00 97.44 211 LEU A C 1
ATOM 1611 O O . LEU A 1 211 ? 4.875 -2.575 -3.138 1.00 97.44 211 LEU A O 1
ATOM 1615 N N . LYS A 1 212 ? 2.674 -2.775 -3.437 1.00 97.31 212 LYS A N 1
ATOM 1616 C CA . LYS A 1 212 ? 2.656 -1.990 -4.682 1.00 97.31 212 LYS A CA 1
ATOM 1617 C C . LYS A 1 212 ? 2.777 -0.500 -4.387 1.00 97.31 212 LYS A C 1
ATOM 1619 O O . LYS A 1 212 ? 3.521 0.199 -5.070 1.00 97.31 212 LYS A O 1
ATOM 1624 N N . ASP A 1 213 ? 2.095 -0.029 -3.348 1.00 97.62 213 ASP A N 1
ATOM 1625 C CA . ASP A 1 213 ? 2.066 1.381 -2.963 1.00 97.62 213 ASP A CA 1
ATOM 1626 C C . ASP A 1 213 ? 3.417 1.891 -2.433 1.00 97.62 213 ASP A C 1
ATOM 1628 O O . ASP A 1 213 ? 3.647 3.099 -2.434 1.00 97.62 213 ASP A O 1
ATOM 1632 N N . THR A 1 214 ? 4.359 1.018 -2.047 1.00 98.00 214 THR A N 1
ATOM 1633 C CA . THR A 1 214 ? 5.734 1.450 -1.725 1.00 98.00 214 THR A CA 1
ATOM 1634 C C . THR A 1 214 ? 6.419 2.143 -2.897 1.00 98.00 214 THR A C 1
ATOM 1636 O O . THR A 1 214 ? 7.259 3.008 -2.669 1.00 98.00 214 THR A O 1
ATOM 1639 N N . SER A 1 215 ? 6.031 1.817 -4.136 1.00 97.50 215 SER A N 1
ATOM 1640 C CA . SER A 1 215 ? 6.545 2.473 -5.344 1.00 97.50 215 SER A CA 1
ATOM 1641 C C . SER A 1 215 ? 6.195 3.962 -5.420 1.00 97.50 215 SER A C 1
ATOM 1643 O O . SER A 1 215 ? 6.855 4.715 -6.130 1.00 97.50 215 SER A O 1
ATOM 1645 N N . LEU A 1 216 ? 5.217 4.434 -4.634 1.00 97.75 216 LEU A N 1
ATOM 1646 C CA . LEU A 1 216 ? 4.948 5.866 -4.483 1.00 97.75 216 LEU A CA 1
ATOM 1647 C C . LEU A 1 216 ? 6.132 6.611 -3.848 1.00 97.75 216 LEU A C 1
ATOM 1649 O O . LEU A 1 216 ? 6.211 7.826 -3.983 1.00 97.75 216 LEU A O 1
ATOM 1653 N N . GLY A 1 217 ? 7.071 5.911 -3.203 1.00 97.19 217 GLY A N 1
ATOM 1654 C CA . GLY A 1 217 ? 8.307 6.489 -2.674 1.00 97.19 217 GLY A CA 1
ATOM 1655 C C . GLY A 1 217 ? 9.167 7.198 -3.721 1.00 97.19 217 GLY A C 1
ATOM 1656 O O . GLY A 1 217 ? 9.837 8.178 -3.385 1.00 97.19 217 GLY A O 1
ATOM 1657 N N . TYR A 1 218 ? 9.091 6.781 -4.991 1.00 95.75 218 TYR A N 1
ATOM 1658 C CA . TYR A 1 218 ? 9.894 7.365 -6.067 1.00 95.75 218 TYR A CA 1
ATOM 1659 C C . TYR A 1 218 ? 9.696 8.887 -6.203 1.00 95.75 218 TYR A C 1
ATOM 1661 O O . TYR A 1 218 ? 10.628 9.609 -6.556 1.00 95.75 218 TYR A O 1
ATOM 1669 N N . ILE A 1 219 ? 8.493 9.393 -5.903 1.00 95.81 219 ILE A N 1
ATOM 1670 C CA . ILE A 1 219 ? 8.143 10.810 -6.077 1.00 95.81 219 ILE A CA 1
ATOM 1671 C C . ILE A 1 219 ? 8.813 11.728 -5.047 1.00 95.81 219 ILE A C 1
ATOM 1673 O O . ILE A 1 219 ? 9.040 12.902 -5.321 1.00 95.81 219 ILE A O 1
ATOM 1677 N N . ILE A 1 220 ? 9.139 11.188 -3.870 1.00 96.69 220 ILE A N 1
ATOM 1678 C CA . ILE A 1 220 ? 9.786 11.897 -2.759 1.00 96.69 220 ILE A CA 1
ATOM 1679 C C . ILE A 1 220 ? 11.272 11.539 -2.662 1.00 96.69 220 ILE A C 1
ATOM 1681 O O . ILE A 1 220 ? 11.892 11.726 -1.617 1.00 96.69 220 ILE A O 1
ATOM 1685 N N . LEU A 1 221 ? 11.834 11.005 -3.753 1.00 95.69 221 LEU A N 1
ATOM 1686 C CA . LEU A 1 221 ? 13.243 10.639 -3.882 1.00 95.69 221 LEU A CA 1
ATOM 1687 C C . LEU A 1 221 ? 13.700 9.585 -2.860 1.00 95.69 221 LEU A C 1
ATOM 1689 O O . LEU A 1 221 ? 14.860 9.567 -2.451 1.00 95.69 221 LEU A O 1
ATOM 1693 N N . TYR A 1 222 ? 12.789 8.716 -2.414 1.00 97.69 222 TYR A N 1
ATOM 1694 C CA . TYR A 1 222 ? 13.171 7.581 -1.582 1.00 97.69 222 TYR A CA 1
ATOM 1695 C C . TYR A 1 222 ? 13.765 6.473 -2.474 1.00 97.69 222 TYR A C 1
ATOM 1697 O O . TYR A 1 222 ? 13.084 6.080 -3.423 1.00 97.69 222 TYR A O 1
ATOM 1705 N N . PRO A 1 223 ? 14.976 5.947 -2.182 1.00 96.62 223 PRO A N 1
ATOM 1706 C CA . PRO A 1 223 ? 15.673 4.954 -3.009 1.00 96.62 223 PRO A CA 1
ATOM 1707 C C . PRO A 1 223 ? 15.070 3.548 -2.862 1.00 96.62 223 PRO A C 1
ATOM 1709 O O . PRO A 1 223 ? 15.660 2.626 -2.299 1.00 96.62 223 PRO A O 1
ATOM 1712 N N . GLU A 1 224 ? 13.825 3.404 -3.306 1.00 97.50 224 GLU A N 1
ATOM 1713 C CA . GLU A 1 224 ? 13.153 2.122 -3.498 1.00 97.50 224 GLU A CA 1
ATOM 1714 C C . GLU A 1 224 ? 13.297 1.634 -4.944 1.00 97.50 224 GLU A C 1
ATOM 1716 O O . GLU A 1 224 ? 13.796 2.336 -5.818 1.00 97.50 224 GLU A O 1
ATOM 1721 N N . LEU A 1 225 ? 12.875 0.402 -5.208 1.00 97.56 225 LEU A N 1
ATOM 1722 C CA . LEU A 1 225 ? 13.129 -0.286 -6.469 1.00 97.56 225 LEU A CA 1
ATOM 1723 C C . LEU A 1 225 ? 12.689 0.484 -7.737 1.00 97.56 225 LEU A C 1
ATOM 1725 O O . LEU A 1 225 ? 13.388 0.416 -8.748 1.00 97.56 225 LEU A O 1
ATOM 1729 N N . LEU A 1 226 ? 11.557 1.200 -7.725 1.00 97.31 226 LEU A N 1
ATOM 1730 C CA . LEU A 1 226 ? 11.111 1.997 -8.877 1.00 97.31 226 LEU A CA 1
ATOM 1731 C C . LEU A 1 226 ? 11.927 3.295 -9.028 1.00 97.31 226 LEU A C 1
ATOM 1733 O O . LEU A 1 226 ? 12.209 3.705 -10.156 1.00 97.31 226 LEU A O 1
ATOM 1737 N N . PHE A 1 227 ? 12.347 3.917 -7.928 1.00 97.00 227 PHE A N 1
ATOM 1738 C CA . PHE A 1 227 ? 13.284 5.038 -7.936 1.00 97.00 227 PHE A CA 1
ATOM 1739 C C . PHE A 1 227 ? 14.620 4.644 -8.564 1.00 97.00 227 PHE A C 1
ATOM 1741 O O . PHE A 1 227 ? 15.062 5.310 -9.498 1.00 97.00 227 PHE A O 1
ATOM 1748 N N . GLU A 1 228 ? 15.207 3.524 -8.137 1.00 96.06 228 GLU A N 1
ATOM 1749 C CA . GLU A 1 228 ? 16.455 3.015 -8.720 1.00 96.06 228 GLU A CA 1
ATOM 1750 C C . GLU A 1 228 ? 16.284 2.719 -10.216 1.00 96.06 228 GLU A C 1
ATOM 1752 O O . GLU A 1 228 ? 17.136 3.062 -11.032 1.00 96.06 228 GLU A O 1
ATOM 1757 N N . ALA A 1 229 ? 15.132 2.165 -10.619 1.00 95.06 229 ALA A N 1
ATOM 1758 C CA . ALA A 1 229 ? 14.790 1.977 -12.030 1.00 95.06 229 ALA A CA 1
ATOM 1759 C C . ALA A 1 229 ? 14.837 3.288 -12.822 1.00 95.06 229 ALA A C 1
ATOM 1761 O O . ALA A 1 229 ? 15.392 3.346 -13.920 1.00 95.06 229 ALA A O 1
ATOM 1762 N N . ARG A 1 230 ? 14.250 4.348 -12.264 1.00 94.69 230 ARG A N 1
ATOM 1763 C CA . ARG A 1 230 ? 14.230 5.673 -12.880 1.00 94.69 230 ARG A CA 1
ATOM 1764 C C . ARG A 1 230 ? 15.631 6.276 -12.960 1.00 94.69 230 ARG A C 1
ATOM 1766 O O . ARG A 1 230 ? 15.966 6.833 -14.002 1.00 94.69 230 ARG A O 1
ATOM 1773 N N . GLU A 1 231 ? 16.433 6.166 -11.907 1.00 93.88 231 GLU A N 1
ATOM 1774 C CA . GLU A 1 231 ? 17.804 6.683 -11.898 1.00 93.88 231 GLU A CA 1
ATOM 1775 C C . GLU A 1 231 ? 18.689 5.948 -12.906 1.00 93.88 231 GLU A C 1
ATOM 1777 O O . GLU A 1 231 ? 19.329 6.593 -13.736 1.00 93.88 231 GLU A O 1
ATOM 1782 N N . MET A 1 232 ? 18.650 4.613 -12.943 1.00 92.44 232 MET A N 1
ATOM 1783 C CA . MET A 1 232 ? 19.361 3.827 -13.959 1.00 92.44 232 MET A CA 1
ATOM 1784 C C . MET A 1 232 ? 18.945 4.233 -15.376 1.00 92.44 232 MET A C 1
ATOM 1786 O O . MET A 1 232 ? 19.791 4.440 -16.243 1.00 92.44 232 MET A O 1
ATOM 1790 N N . ALA A 1 233 ? 17.642 4.388 -15.611 1.00 90.94 233 ALA A N 1
ATOM 1791 C CA . ALA A 1 233 ? 17.111 4.760 -16.914 1.00 90.94 233 ALA A CA 1
ATOM 1792 C C . ALA A 1 233 ? 17.479 6.192 -17.344 1.00 90.94 233 ALA A C 1
ATOM 1794 O O . ALA A 1 233 ? 17.490 6.467 -18.540 1.00 90.94 233 ALA A O 1
ATOM 1795 N N . ASN A 1 234 ? 17.764 7.102 -16.410 1.00 91.12 234 ASN A N 1
ATOM 1796 C CA . ASN A 1 234 ? 18.126 8.488 -16.719 1.00 91.12 234 ASN A CA 1
ATOM 1797 C C . ASN A 1 234 ? 19.639 8.718 -16.797 1.00 91.12 234 ASN A C 1
ATOM 1799 O O . ASN A 1 234 ? 20.073 9.584 -17.552 1.00 91.12 234 ASN A O 1
ATOM 1803 N N . ASN A 1 235 ? 20.423 7.969 -16.020 1.00 90.69 235 ASN A N 1
ATOM 1804 C CA . ASN A 1 235 ? 21.861 8.194 -15.871 1.00 90.69 235 ASN A CA 1
ATOM 1805 C C . ASN A 1 235 ? 22.710 7.278 -16.765 1.00 90.69 235 ASN A C 1
ATOM 1807 O O . ASN A 1 235 ? 23.868 7.591 -17.040 1.00 90.69 235 ASN A O 1
ATOM 1811 N N . ILE A 1 236 ? 22.159 6.152 -17.226 1.00 90.31 236 ILE A N 1
ATOM 1812 C CA . ILE A 1 236 ? 22.839 5.240 -18.149 1.00 90.31 236 ILE A CA 1
ATOM 1813 C C . ILE A 1 236 ? 22.432 5.600 -19.576 1.00 90.31 236 ILE A C 1
ATOM 1815 O O . ILE A 1 236 ? 21.250 5.600 -19.906 1.00 90.31 236 ILE A O 1
ATOM 1819 N N . ILE A 1 237 ? 23.418 5.855 -20.434 1.00 89.81 237 ILE A N 1
ATOM 1820 C CA . ILE A 1 237 ? 23.212 6.088 -21.866 1.00 89.81 237 ILE A CA 1
ATOM 1821 C C . ILE A 1 237 ? 23.897 4.957 -22.629 1.00 89.81 237 ILE A C 1
ATOM 1823 O O . ILE A 1 237 ? 25.090 4.712 -22.446 1.00 89.81 237 ILE A O 1
ATOM 1827 N N . VAL A 1 238 ? 23.143 4.281 -23.495 1.00 87.38 238 VAL A N 1
ATOM 1828 C CA . VAL A 1 238 ? 23.648 3.243 -24.403 1.00 87.38 238 VAL A CA 1
ATOM 1829 C C . VAL A 1 238 ? 23.250 3.642 -25.816 1.00 87.38 238 VAL A C 1
ATOM 1831 O O . VAL A 1 238 ? 22.092 3.959 -26.064 1.00 87.38 238 VAL A O 1
ATOM 1834 N N . ASN A 1 239 ? 24.207 3.683 -26.741 1.00 86.12 239 ASN A N 1
ATOM 1835 C CA . ASN A 1 239 ? 23.966 4.057 -28.143 1.00 86.12 239 ASN A CA 1
ATOM 1836 C C . ASN A 1 239 ? 23.291 5.433 -28.320 1.00 86.12 239 ASN A C 1
ATOM 1838 O O . ASN A 1 239 ? 22.567 5.668 -29.281 1.00 86.12 239 ASN A O 1
ATOM 1842 N N . GLY A 1 240 ? 23.541 6.363 -27.389 1.00 83.19 240 GLY A N 1
ATOM 1843 C CA . GLY A 1 240 ? 22.953 7.706 -27.404 1.00 83.19 240 GLY A CA 1
ATOM 1844 C C . GLY A 1 240 ? 21.494 7.771 -26.938 1.00 83.19 240 GLY A C 1
ATOM 1845 O O . GLY A 1 240 ? 20.917 8.856 -26.945 1.00 83.19 240 GLY A O 1
ATOM 1846 N N . GLU A 1 241 ? 20.910 6.652 -26.500 1.00 85.75 241 GLU A N 1
ATOM 1847 C CA . GLU A 1 241 ? 19.560 6.586 -25.946 1.00 85.75 241 GLU A CA 1
ATOM 1848 C C . GLU A 1 241 ? 19.543 6.060 -24.503 1.00 85.75 241 GLU A C 1
ATOM 1850 O O . GLU A 1 241 ? 20.432 5.342 -24.038 1.00 85.75 241 GLU A O 1
ATOM 1855 N N . ASN A 1 242 ? 18.473 6.406 -23.790 1.00 87.88 242 ASN A N 1
ATOM 1856 C CA . ASN A 1 242 ? 18.214 5.915 -22.445 1.00 87.88 242 ASN A CA 1
ATOM 1857 C C . ASN A 1 242 ? 17.588 4.507 -22.508 1.00 87.88 242 ASN A C 1
ATOM 1859 O O . ASN A 1 242 ? 16.584 4.315 -23.212 1.00 87.88 242 ASN A O 1
ATOM 1863 N N . PRO A 1 243 ? 18.082 3.524 -21.733 1.00 89.62 243 PRO A N 1
ATOM 1864 C CA . PRO A 1 243 ? 17.572 2.157 -21.723 1.00 89.62 243 PRO A CA 1
ATOM 1865 C C . PRO A 1 243 ? 16.303 2.037 -20.857 1.00 89.62 243 PRO A C 1
ATOM 1867 O O . PRO A 1 243 ? 16.188 1.163 -20.001 1.00 89.62 243 PRO A O 1
ATOM 1870 N N . ILE A 1 244 ? 15.314 2.912 -21.060 1.00 88.50 244 ILE A N 1
ATOM 1871 C CA . ILE A 1 244 ? 14.095 2.957 -20.233 1.00 88.50 244 ILE A CA 1
ATOM 1872 C C . ILE A 1 244 ? 13.314 1.642 -20.350 1.00 88.50 244 ILE A C 1
ATOM 1874 O O . ILE A 1 244 ? 12.855 1.088 -19.353 1.00 88.50 244 ILE A O 1
ATOM 1878 N N . THR A 1 245 ? 13.179 1.119 -21.570 1.00 90.06 245 THR A N 1
ATOM 1879 C CA . THR A 1 245 ? 12.394 -0.093 -21.838 1.00 90.06 245 THR A CA 1
ATOM 1880 C C . THR A 1 245 ? 12.926 -1.326 -21.102 1.00 90.06 245 THR A C 1
ATOM 1882 O O . THR A 1 245 ? 12.159 -1.921 -20.343 1.00 90.06 245 THR A O 1
ATOM 1885 N N . PRO A 1 246 ? 14.194 -1.749 -21.285 1.00 91.44 246 PRO A N 1
ATOM 1886 C CA . PRO A 1 246 ? 14.714 -2.935 -20.606 1.00 91.44 246 PRO A CA 1
ATOM 1887 C C . PRO A 1 246 ? 14.698 -2.776 -19.081 1.00 91.44 246 PRO A C 1
ATOM 1889 O O . PRO A 1 246 ? 14.353 -3.727 -18.383 1.00 91.44 246 PRO A O 1
ATOM 1892 N N . VAL A 1 247 ? 15.002 -1.582 -18.552 1.00 94.00 247 VAL A N 1
ATOM 1893 C CA . VAL A 1 247 ? 14.993 -1.320 -17.105 1.00 94.00 247 VAL A CA 1
ATOM 1894 C C . VAL A 1 247 ? 13.588 -1.497 -16.535 1.00 94.00 247 VAL A C 1
ATOM 1896 O O . VAL A 1 247 ? 13.415 -2.225 -15.557 1.00 94.00 247 VAL A O 1
ATOM 1899 N N . VAL A 1 248 ? 12.565 -0.927 -17.181 1.00 92.56 248 VAL A N 1
ATOM 1900 C CA . VAL A 1 248 ? 11.163 -1.102 -16.770 1.00 92.56 248 VAL A CA 1
ATOM 1901 C C . VAL A 1 248 ? 10.708 -2.556 -16.909 1.00 92.56 248 VAL A C 1
ATOM 1903 O O . VAL A 1 248 ? 9.979 -3.035 -16.043 1.00 92.56 248 VAL A O 1
ATOM 1906 N N . ILE A 1 249 ? 11.140 -3.287 -17.944 1.00 93.31 249 ILE A N 1
ATOM 1907 C CA . ILE A 1 249 ? 10.810 -4.714 -18.097 1.00 93.31 249 ILE A CA 1
ATOM 1908 C C . ILE A 1 249 ? 11.393 -5.530 -16.940 1.00 93.31 249 ILE A C 1
ATOM 1910 O O . ILE A 1 249 ? 10.667 -6.304 -16.317 1.00 93.31 249 ILE A O 1
ATOM 1914 N N . VAL A 1 250 ? 12.680 -5.355 -16.630 1.00 95.12 250 VAL A N 1
ATOM 1915 C CA . VAL A 1 250 ? 13.360 -6.118 -15.573 1.00 95.12 250 VAL A CA 1
ATOM 1916 C C . VAL A 1 250 ? 12.808 -5.757 -14.197 1.00 95.12 250 VAL A C 1
ATOM 1918 O O . VAL A 1 250 ? 12.380 -6.642 -13.456 1.00 95.12 250 VAL A O 1
ATOM 1921 N N . VAL A 1 251 ? 12.744 -4.469 -13.858 1.00 95.56 251 VAL A N 1
ATOM 1922 C CA . VAL A 1 251 ? 12.226 -4.021 -12.558 1.00 95.56 251 VAL A CA 1
ATOM 1923 C C . VAL A 1 251 ? 10.736 -4.334 -12.412 1.00 95.56 251 VAL A C 1
ATOM 1925 O O . VAL A 1 251 ? 10.299 -4.802 -11.359 1.00 95.56 251 VAL A O 1
ATOM 1928 N N . GLY A 1 252 ? 9.952 -4.161 -13.477 1.00 95.62 252 GLY A N 1
ATOM 1929 C CA . GLY A 1 252 ? 8.545 -4.549 -13.513 1.00 95.62 252 GLY A CA 1
ATOM 1930 C C . GLY A 1 252 ? 8.354 -6.048 -13.280 1.00 95.62 252 GLY A C 1
ATOM 1931 O O . GLY A 1 252 ? 7.497 -6.438 -12.488 1.00 95.62 252 GLY A O 1
ATOM 1932 N N . ALA A 1 253 ? 9.186 -6.898 -13.890 1.00 96.94 253 ALA A N 1
ATOM 1933 C CA . ALA A 1 253 ? 9.166 -8.339 -13.651 1.00 96.94 253 ALA A CA 1
ATOM 1934 C C . ALA A 1 253 ? 9.509 -8.691 -12.195 1.00 96.94 253 ALA A C 1
ATOM 1936 O O . ALA A 1 253 ? 8.863 -9.571 -11.619 1.00 96.94 253 ALA A O 1
ATOM 1937 N N . ILE A 1 254 ? 10.457 -7.984 -11.567 1.00 97.12 254 ILE A N 1
ATOM 1938 C CA . ILE A 1 254 ? 10.764 -8.142 -10.137 1.00 97.12 254 ILE A CA 1
ATOM 1939 C C . ILE A 1 254 ? 9.539 -7.768 -9.291 1.00 97.12 254 ILE A C 1
ATOM 1941 O O . ILE A 1 254 ? 9.091 -8.585 -8.487 1.00 97.12 254 ILE A O 1
ATOM 1945 N N . TYR A 1 255 ? 8.931 -6.598 -9.514 1.00 95.44 255 TYR A N 1
ATOM 1946 C CA . TYR A 1 255 ? 7.722 -6.164 -8.799 1.00 95.44 255 TYR A CA 1
ATOM 1947 C C . TYR A 1 255 ? 6.560 -7.158 -8.947 1.00 95.44 255 TYR A C 1
ATOM 1949 O O . TYR A 1 255 ? 5.915 -7.517 -7.957 1.00 95.44 255 TYR A O 1
ATOM 1957 N N . VAL A 1 256 ? 6.307 -7.646 -10.166 1.00 96.50 256 VAL A N 1
ATOM 1958 C CA . VAL A 1 256 ? 5.283 -8.666 -10.438 1.00 96.50 256 VAL A CA 1
ATOM 1959 C C . VAL A 1 256 ? 5.603 -9.960 -9.695 1.00 96.50 256 VAL A C 1
ATOM 1961 O O . VAL A 1 256 ? 4.719 -10.518 -9.048 1.00 96.50 256 VAL A O 1
ATOM 1964 N N . THR A 1 257 ? 6.857 -10.410 -9.727 1.00 97.25 257 THR A N 1
ATOM 1965 C CA . THR A 1 257 ? 7.295 -11.625 -9.027 1.00 97.25 257 THR A CA 1
ATOM 1966 C C . THR A 1 257 ? 7.095 -11.497 -7.521 1.00 97.25 257 THR A C 1
ATOM 1968 O O . THR A 1 257 ? 6.552 -12.413 -6.910 1.00 97.25 257 THR A O 1
ATOM 1971 N N . LEU A 1 258 ? 7.439 -10.355 -6.918 1.00 95.62 258 LEU A N 1
ATOM 1972 C CA . LEU A 1 258 ? 7.201 -10.100 -5.494 1.00 95.62 258 LEU A CA 1
ATOM 1973 C C . LEU A 1 258 ? 5.709 -10.111 -5.152 1.00 95.62 258 LEU A C 1
ATOM 1975 O O . LEU A 1 258 ? 5.302 -10.737 -4.173 1.00 95.62 258 LEU A O 1
ATOM 1979 N N . CYS A 1 259 ? 4.881 -9.463 -5.974 1.00 94.19 259 CYS A N 1
ATOM 1980 C CA . CYS A 1 259 ? 3.433 -9.445 -5.776 1.00 94.19 259 CYS A CA 1
ATOM 1981 C C . CYS A 1 259 ? 2.829 -10.849 -5.879 1.00 94.19 259 CYS A C 1
ATOM 1983 O O . CYS A 1 259 ? 2.000 -11.219 -5.050 1.00 94.19 259 CYS A O 1
ATOM 1985 N N . LEU A 1 260 ? 3.243 -11.638 -6.875 1.00 95.06 260 LEU A N 1
ATOM 1986 C CA . LEU A 1 260 ? 2.798 -13.021 -7.046 1.00 95.06 260 LEU A CA 1
ATOM 1987 C C . LEU A 1 260 ? 3.309 -13.916 -5.916 1.00 95.06 260 LEU A C 1
ATOM 1989 O O . LEU A 1 260 ? 2.547 -14.739 -5.418 1.00 95.06 260 LEU A O 1
ATOM 1993 N N . ALA A 1 261 ? 4.548 -13.730 -5.459 1.00 94.12 261 ALA A N 1
ATOM 1994 C CA . ALA A 1 261 ? 5.101 -14.453 -4.319 1.00 94.12 261 ALA A CA 1
ATOM 1995 C C . ALA A 1 261 ? 4.281 -14.173 -3.051 1.00 94.12 261 ALA A C 1
ATOM 1997 O O . ALA A 1 261 ? 3.810 -15.113 -2.410 1.00 94.12 261 ALA A O 1
ATOM 1998 N N . LEU A 1 262 ? 4.007 -12.903 -2.742 1.00 91.81 262 LEU A N 1
ATOM 1999 C CA . LEU A 1 262 ? 3.204 -12.520 -1.581 1.00 91.81 262 LEU A CA 1
ATOM 2000 C C . LEU A 1 262 ? 1.745 -12.994 -1.698 1.00 91.81 262 LEU A C 1
ATOM 2002 O O . LEU A 1 262 ? 1.198 -13.528 -0.735 1.00 91.81 262 LEU A O 1
ATOM 2006 N N . ALA A 1 263 ? 1.127 -12.880 -2.876 1.00 90.00 263 ALA A N 1
ATOM 2007 C CA . ALA A 1 263 ? -0.223 -13.390 -3.126 1.00 90.00 263 ALA A CA 1
ATOM 2008 C C . ALA A 1 263 ? -0.294 -14.926 -3.039 1.00 90.00 263 ALA A C 1
ATOM 2010 O O . ALA A 1 263 ? -1.259 -15.485 -2.515 1.00 90.00 263 ALA A O 1
ATOM 2011 N N . SER A 1 264 ? 0.736 -15.633 -3.508 1.00 90.44 264 SER A N 1
ATOM 2012 C CA . SER A 1 264 ? 0.814 -17.090 -3.393 1.00 90.44 264 SER A CA 1
ATOM 2013 C C . SER A 1 264 ? 0.949 -17.521 -1.931 1.00 90.44 264 SER A C 1
ATOM 2015 O O . SER A 1 264 ? 0.201 -18.397 -1.490 1.00 90.44 264 SER A O 1
ATOM 2017 N N . LEU A 1 265 ? 1.794 -16.837 -1.150 1.00 87.06 265 LEU A N 1
ATOM 2018 C CA . LEU A 1 265 ? 1.919 -17.033 0.291 1.00 87.06 265 LEU A CA 1
ATOM 2019 C C . LEU A 1 265 ? 0.580 -16.780 0.996 1.00 87.06 265 LEU A C 1
ATOM 2021 O O . LEU A 1 265 ? 0.171 -17.586 1.830 1.00 87.06 265 LEU A O 1
ATOM 2025 N N . ALA A 1 266 ? -0.143 -15.729 0.599 1.00 80.88 266 ALA A N 1
ATOM 2026 C CA . ALA A 1 266 ? -1.487 -15.430 1.090 1.00 80.88 266 ALA A CA 1
ATOM 2027 C C . ALA A 1 266 ? -2.448 -16.604 0.884 1.00 80.88 266 ALA A C 1
ATOM 2029 O O . ALA A 1 266 ? -3.063 -17.095 1.831 1.00 80.88 266 ALA A O 1
ATOM 2030 N N . SER A 1 267 ? -2.519 -17.093 -0.356 1.00 83.25 267 SER A N 1
ATOM 2031 C CA . SER A 1 267 ? -3.406 -18.191 -0.736 1.00 83.25 267 SER A CA 1
ATOM 2032 C C . SER A 1 267 ? -3.045 -19.501 -0.027 1.00 83.25 267 SER A C 1
ATOM 2034 O O . SER A 1 267 ? -3.921 -20.297 0.315 1.00 83.25 267 SER A O 1
ATOM 2036 N N . TRP A 1 268 ? -1.758 -19.729 0.243 1.00 86.06 268 TRP A N 1
ATOM 2037 C CA . TRP A 1 268 ? -1.293 -20.890 0.991 1.00 86.06 268 TRP A CA 1
ATOM 2038 C C . TRP A 1 268 ? -1.716 -20.823 2.467 1.00 86.06 268 TRP A C 1
ATOM 2040 O O . TRP A 1 268 ? -2.244 -21.809 2.994 1.00 86.06 268 TRP A O 1
ATOM 2050 N N . ILE A 1 269 ? -1.563 -19.659 3.115 1.00 83.38 269 ILE A N 1
ATOM 2051 C CA . ILE A 1 269 ? -2.023 -19.423 4.495 1.00 83.38 269 ILE A CA 1
ATOM 2052 C C . ILE A 1 269 ? -3.543 -19.612 4.591 1.00 83.38 269 ILE A C 1
ATOM 2054 O O . ILE A 1 269 ? -4.026 -20.305 5.490 1.00 83.38 269 ILE A O 1
ATOM 2058 N N . GLU A 1 270 ? -4.297 -19.060 3.639 1.00 80.31 270 GLU A N 1
ATOM 2059 C CA . GLU A 1 270 ? -5.754 -19.198 3.574 1.00 80.31 270 GLU A CA 1
ATOM 2060 C C . GLU A 1 270 ? -6.188 -20.665 3.466 1.00 80.31 270 GLU A C 1
ATOM 2062 O O . GLU A 1 270 ? -7.017 -21.131 4.254 1.00 80.31 270 GLU A O 1
ATOM 2067 N N . ARG A 1 271 ? -5.599 -21.430 2.537 1.00 82.19 271 ARG A N 1
ATOM 2068 C CA . ARG A 1 271 ? -5.926 -22.855 2.354 1.00 82.19 271 ARG A CA 1
ATOM 2069 C C . ARG A 1 271 ? -5.691 -23.649 3.632 1.00 82.19 271 ARG A C 1
ATOM 2071 O O . ARG A 1 271 ? -6.527 -24.478 3.995 1.00 82.19 271 ARG A O 1
ATOM 2078 N N . ARG A 1 272 ? -4.603 -23.363 4.351 1.00 78.44 272 ARG A N 1
ATOM 2079 C CA . ARG A 1 272 ? -4.303 -24.009 5.634 1.00 78.44 272 ARG A CA 1
ATOM 2080 C C . ARG A 1 272 ? -5.324 -23.647 6.717 1.00 78.44 272 ARG A C 1
ATOM 2082 O O . ARG A 1 272 ? -5.734 -24.531 7.464 1.00 78.44 272 ARG A O 1
ATOM 2089 N N . GLY A 1 273 ? -5.770 -22.391 6.774 1.00 68.12 273 GLY A N 1
ATOM 2090 C CA . GLY A 1 273 ? -6.788 -21.927 7.725 1.00 68.12 273 GLY A CA 1
ATOM 2091 C C . GLY A 1 273 ? -8.208 -22.430 7.427 1.00 68.12 273 GLY A C 1
ATOM 2092 O O . GLY A 1 273 ? -8.976 -22.704 8.347 1.00 68.12 273 GLY A O 1
ATOM 2093 N N . SER A 1 274 ? -8.555 -22.612 6.150 1.00 59.56 274 SER A N 1
ATOM 2094 C CA . SER A 1 274 ? -9.897 -23.033 5.710 1.00 59.56 274 SER A CA 1
ATOM 2095 C C . SER A 1 274 ? -10.261 -24.480 6.073 1.00 59.56 274 SER A C 1
ATOM 2097 O O . SER A 1 274 ? -11.440 -24.819 6.176 1.00 59.56 274 SER A O 1
ATOM 2099 N N . ARG A 1 275 ? -9.258 -25.328 6.333 1.00 53.75 275 ARG A N 1
ATOM 2100 C CA . ARG A 1 275 ? -9.426 -26.754 6.656 1.00 53.75 275 ARG A CA 1
ATOM 2101 C C . ARG A 1 275 ? -10.034 -27.002 8.050 1.00 53.75 275 ARG A C 1
ATOM 2103 O O . ARG A 1 275 ? -10.382 -28.132 8.363 1.00 53.75 275 ARG A O 1
ATOM 2110 N N . ALA A 1 276 ? -10.211 -25.947 8.852 1.00 50.00 276 ALA A N 1
ATOM 2111 C CA . ALA A 1 276 ? -10.887 -25.969 10.151 1.00 50.00 276 ALA A CA 1
ATOM 2112 C C . ALA A 1 276 ? -12.398 -25.647 10.081 1.00 50.00 276 ALA A C 1
ATOM 2114 O O . ALA A 1 276 ? -13.025 -25.438 11.119 1.00 50.00 276 ALA A O 1
ATOM 2115 N N . LYS A 1 277 ? -13.010 -25.600 8.886 1.00 49.47 277 LYS A N 1
ATOM 2116 C CA . LYS A 1 277 ? -14.475 -25.545 8.735 1.00 49.47 277 LYS A CA 1
ATOM 2117 C C . LYS A 1 277 ? -15.108 -26.906 9.056 1.00 49.47 277 LYS A C 1
ATOM 2119 O O . LYS A 1 277 ? -15.713 -27.535 8.194 1.00 49.47 277 LYS A O 1
ATOM 2124 N N . THR A 1 278 ? -15.010 -27.350 10.304 1.00 42.06 278 THR A N 1
ATOM 2125 C CA . THR A 1 278 ? -15.926 -28.361 10.841 1.00 42.06 278 THR A CA 1
ATOM 2126 C C . THR A 1 278 ? -17.195 -27.620 11.244 1.00 42.06 278 THR A C 1
ATOM 2128 O O . THR A 1 278 ? -17.404 -27.283 12.406 1.00 42.06 278 THR A O 1
ATOM 2131 N N . GLY A 1 279 ? -18.007 -27.250 10.252 1.00 41.47 279 GLY A N 1
ATOM 2132 C CA . GLY A 1 279 ? -19.375 -26.837 10.531 1.00 41.47 279 GLY A CA 1
ATOM 2133 C C . GLY A 1 279 ? -20.072 -28.021 11.185 1.00 41.47 279 GLY A C 1
ATOM 2134 O O . GLY A 1 279 ? -20.088 -29.108 10.610 1.00 41.47 279 GLY A O 1
ATOM 2135 N N . ILE A 1 280 ? -20.593 -27.833 12.397 1.00 45.38 280 ILE A N 1
ATOM 2136 C CA . ILE A 1 280 ? -21.536 -28.776 12.993 1.00 45.38 280 ILE A CA 1
ATOM 2137 C C . ILE A 1 280 ? -22.667 -28.904 11.975 1.00 45.38 280 ILE A C 1
ATOM 2139 O O . ILE A 1 280 ? -23.370 -27.929 11.707 1.00 45.38 280 ILE A O 1
ATOM 2143 N N . ALA A 1 281 ? -22.787 -30.074 11.350 1.00 39.53 281 ALA A N 1
ATOM 2144 C CA . ALA A 1 281 ? -23.966 -30.398 10.576 1.00 39.53 281 ALA A CA 1
ATOM 2145 C C . ALA A 1 281 ? -25.131 -30.334 11.562 1.00 39.53 281 ALA A C 1
ATOM 2147 O O . ALA A 1 281 ? -25.224 -31.160 12.469 1.00 39.53 281 ALA A O 1
ATOM 2148 N N . VAL A 1 282 ? -25.969 -29.305 11.441 1.00 49.12 282 VAL A N 1
ATOM 2149 C CA . VAL A 1 282 ? -27.254 -29.290 12.130 1.00 49.12 282 VAL A CA 1
ATOM 2150 C C . VAL A 1 282 ? -27.985 -30.509 11.592 1.00 49.12 282 VAL A C 1
ATOM 2152 O O . VAL A 1 282 ? -28.309 -30.556 10.404 1.00 49.12 282 VAL A O 1
ATOM 2155 N N . ALA A 1 283 ? -28.134 -31.531 12.436 1.00 44.59 283 ALA A N 1
ATOM 2156 C CA . ALA A 1 283 ? -28.936 -32.695 12.118 1.00 44.59 283 ALA A CA 1
ATOM 2157 C C . ALA A 1 283 ? -30.298 -32.170 11.669 1.00 44.59 283 ALA A C 1
ATOM 2159 O O . ALA A 1 283 ? -30.950 -31.433 12.412 1.00 44.59 283 ALA A O 1
ATOM 2160 N N . ALA A 1 284 ? -30.678 -32.470 10.427 1.00 43.78 284 ALA A N 1
ATOM 2161 C CA . ALA A 1 284 ? -32.011 -32.166 9.951 1.00 43.78 284 ALA A CA 1
ATOM 2162 C C . ALA A 1 284 ? -32.974 -32.831 10.935 1.00 43.78 284 ALA A C 1
ATOM 2164 O O . ALA A 1 284 ? -32.982 -34.055 11.057 1.00 43.78 284 ALA A O 1
ATOM 2165 N N . THR A 1 285 ? -33.724 -32.028 11.685 1.00 43.81 285 THR A N 1
ATOM 2166 C CA . THR A 1 285 ? -34.852 -32.525 12.460 1.00 43.81 285 THR A CA 1
ATOM 2167 C C . THR A 1 285 ? -35.818 -33.109 11.442 1.00 43.81 285 THR A C 1
ATOM 2169 O O . THR A 1 285 ? -36.500 -32.368 10.733 1.00 43.81 285 THR A O 1
ATOM 2172 N N . THR A 1 286 ? -35.815 -34.431 11.306 1.00 46.16 286 THR A N 1
ATOM 2173 C CA . THR A 1 286 ? -36.905 -35.160 10.670 1.00 46.16 286 THR A CA 1
ATOM 2174 C C . THR A 1 286 ? -38.170 -34.720 11.393 1.00 46.16 286 THR A C 1
ATOM 2176 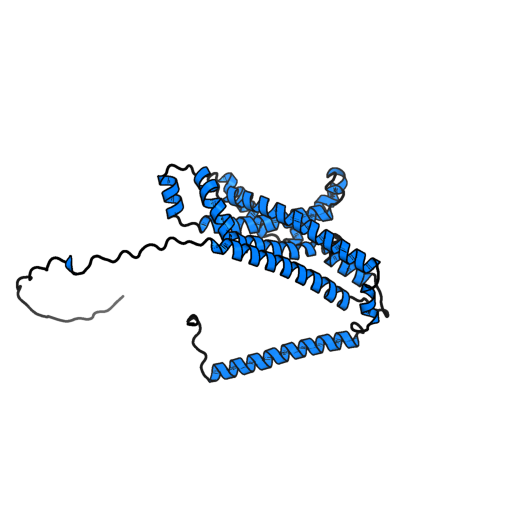O O . THR A 1 286 ? -38.274 -34.891 12.609 1.00 46.16 286 THR A O 1
ATOM 2179 N N . GLY A 1 287 ? -39.074 -34.046 10.677 1.00 53.09 287 GLY A N 1
ATOM 2180 C CA . GLY A 1 287 ? -40.393 -33.718 11.211 1.00 53.09 287 GLY A CA 1
ATOM 2181 C C . GLY A 1 287 ? -41.091 -34.991 11.707 1.00 53.09 287 GLY A C 1
ATOM 2182 O O . GLY A 1 287 ? -40.718 -36.081 11.265 1.00 53.09 287 GLY A O 1
ATOM 2183 N N . PRO A 1 288 ? -42.058 -34.873 12.633 1.00 47.16 288 PRO A N 1
ATOM 2184 C CA . PRO A 1 288 ? -42.742 -36.036 13.190 1.00 47.16 288 PRO A CA 1
ATOM 2185 C C . PRO A 1 288 ? -43.338 -36.885 12.062 1.00 47.16 288 PRO A C 1
ATOM 2187 O O . PRO A 1 288 ? -43.877 -36.345 11.089 1.00 47.16 288 PRO A O 1
ATOM 2190 N N . GLU A 1 289 ? -43.180 -38.207 12.165 1.00 50.16 289 GLU A N 1
ATOM 2191 C CA . GLU A 1 289 ? -43.721 -39.137 11.179 1.00 50.16 289 GLU A CA 1
ATOM 2192 C C . GLU A 1 289 ? -45.255 -38.999 11.101 1.00 50.16 289 GLU A C 1
ATOM 2194 O O . GLU A 1 289 ? -45.904 -38.694 12.106 1.00 50.16 289 GLU A O 1
ATOM 2199 N N . PRO A 1 290 ? -45.873 -39.240 9.927 1.00 53.09 290 PRO A N 1
ATOM 2200 C CA . PRO A 1 290 ? -47.317 -39.076 9.726 1.00 53.09 290 PRO A CA 1
ATOM 2201 C C . PRO A 1 290 ? -48.198 -39.912 10.669 1.00 53.09 290 PRO A C 1
ATOM 2203 O O . PRO A 1 290 ? -49.405 -39.688 10.727 1.00 53.09 290 PRO A O 1
ATOM 2206 N N . SER A 1 291 ? -47.621 -40.874 11.396 1.00 54.34 291 SER A N 1
ATOM 2207 C CA . SER A 1 291 ? -48.311 -41.711 12.379 1.00 54.34 291 SER A CA 1
ATOM 2208 C C . SER A 1 291 ? -48.738 -40.971 13.650 1.00 54.34 291 SER A C 1
ATOM 2210 O O . SER A 1 291 ? -49.597 -41.482 14.362 1.00 54.34 291 SER A O 1
ATOM 2212 N N . ASP A 1 292 ? -48.191 -39.781 13.920 1.00 48.72 292 ASP A N 1
ATOM 2213 C CA . ASP A 1 292 ? -48.532 -38.984 15.111 1.00 48.72 292 ASP A CA 1
ATOM 2214 C C . ASP A 1 292 ? -49.694 -37.999 14.869 1.00 48.72 292 ASP A C 1
ATOM 2216 O O . ASP A 1 292 ? -50.080 -37.238 15.761 1.00 48.72 292 ASP A O 1
ATOM 2220 N N . MET A 1 293 ? -50.289 -37.998 13.670 1.00 50.06 293 MET A N 1
ATOM 2221 C CA . MET A 1 293 ? -51.466 -37.182 13.373 1.00 50.06 293 MET A CA 1
ATOM 2222 C C . MET A 1 293 ? -52.751 -37.891 13.825 1.00 50.06 293 MET A C 1
ATOM 2224 O O . MET A 1 293 ? -53.192 -38.870 13.227 1.00 50.06 293 MET A O 1
ATOM 2228 N N . ILE A 1 294 ? -53.376 -37.363 14.883 1.00 53.16 294 ILE A N 1
ATOM 2229 C CA . ILE A 1 294 ? -54.709 -37.773 15.352 1.00 53.16 294 ILE A CA 1
ATOM 2230 C C . ILE A 1 294 ? -55.729 -37.601 14.203 1.00 53.16 294 ILE A C 1
ATOM 2232 O O . ILE A 1 294 ? -55.742 -36.535 13.580 1.00 53.16 294 ILE A O 1
ATOM 2236 N N . PRO A 1 295 ? -56.609 -38.584 13.916 1.00 48.69 295 PRO A N 1
ATOM 2237 C CA . PRO A 1 295 ? -57.584 -38.460 12.836 1.00 48.69 295 PRO A CA 1
ATOM 2238 C C . PRO A 1 295 ? -58.583 -37.332 13.117 1.00 48.69 295 PRO A C 1
ATOM 2240 O O . PRO A 1 295 ? -59.191 -37.278 14.187 1.00 48.69 295 PRO A O 1
ATOM 2243 N N . ALA A 1 296 ? -58.782 -36.448 12.138 1.00 52.22 296 ALA A N 1
ATOM 2244 C CA . ALA A 1 296 ? -59.807 -35.413 12.195 1.00 52.22 296 ALA A CA 1
ATOM 2245 C C . ALA A 1 296 ? -61.214 -36.042 12.223 1.00 52.22 296 ALA A C 1
ATOM 2247 O O . ALA A 1 296 ? -61.544 -36.885 11.388 1.00 52.22 296 ALA A O 1
ATOM 2248 N N . GLN A 1 297 ? -62.046 -35.624 13.182 1.00 41.62 297 GLN A N 1
ATOM 2249 C CA . GLN A 1 297 ? -63.465 -35.990 13.239 1.00 41.62 297 GLN A CA 1
ATOM 2250 C C . GLN A 1 297 ? -64.234 -35.394 12.044 1.00 41.62 297 GLN A C 1
ATOM 2252 O O . GLN A 1 297 ? -63.941 -34.265 11.640 1.00 41.62 297 GLN A O 1
ATOM 2257 N N . PRO A 1 298 ? -65.228 -36.107 11.480 1.00 42.12 298 PRO A N 1
ATOM 2258 C CA . PRO A 1 298 ? -65.974 -35.619 10.328 1.00 42.12 298 PRO A CA 1
ATOM 2259 C C . PRO A 1 298 ? -66.903 -34.465 10.729 1.00 42.12 298 PRO A C 1
ATOM 2261 O O . PRO A 1 298 ? -67.667 -34.564 11.690 1.00 42.12 298 PRO A O 1
ATOM 2264 N N . ALA A 1 299 ? -66.824 -33.365 9.979 1.00 43.25 299 ALA A N 1
ATOM 2265 C CA . ALA A 1 299 ? -67.685 -32.199 10.133 1.00 43.25 299 ALA A CA 1
ATOM 2266 C C . ALA A 1 299 ? -69.114 -32.519 9.660 1.00 43.25 299 ALA A C 1
ATOM 2268 O O . ALA A 1 299 ? -69.306 -33.051 8.568 1.00 43.25 299 ALA A O 1
ATOM 2269 N N . GLY A 1 300 ? -70.101 -32.198 10.499 1.00 36.91 300 GLY A N 1
ATOM 2270 C CA . GLY A 1 300 ? -71.522 -32.366 10.202 1.00 36.91 300 GLY A CA 1
ATOM 2271 C C . GLY A 1 300 ? -72.012 -31.453 9.075 1.00 36.91 300 GLY A C 1
ATOM 2272 O O . GLY A 1 300 ? -71.529 -30.334 8.902 1.00 36.91 300 GLY A O 1
ATOM 2273 N N . GLU A 1 301 ? -72.985 -31.961 8.321 1.00 44.53 301 GLU A N 1
ATOM 2274 C CA . GLU A 1 301 ? -73.669 -31.279 7.223 1.00 44.53 301 GLU A CA 1
ATOM 2275 C C . GLU A 1 301 ? -74.389 -30.005 7.700 1.00 44.53 301 GLU A C 1
ATOM 2277 O O . GLU A 1 301 ? -75.183 -30.030 8.640 1.00 44.53 301 GLU A O 1
ATOM 2282 N N . GLY A 1 302 ? -74.135 -28.890 7.011 1.00 36.03 302 GLY A N 1
ATOM 2283 C CA . GLY A 1 302 ? -74.898 -27.644 7.105 1.00 36.03 302 GLY A CA 1
ATOM 2284 C C . GLY A 1 302 ? -75.360 -27.211 5.705 1.00 36.03 302 GLY A C 1
ATOM 2285 O O . GLY A 1 302 ? -74.622 -27.434 4.742 1.00 36.03 302 GLY A O 1
ATOM 2286 N N . PRO A 1 303 ? -76.573 -26.648 5.547 1.00 39.56 303 PRO A N 1
ATOM 2287 C CA . PRO A 1 303 ? -77.271 -26.631 4.265 1.00 39.56 303 PRO A CA 1
ATOM 2288 C C . PRO A 1 303 ? -76.808 -25.514 3.319 1.00 39.56 303 PRO A C 1
ATOM 2290 O O . PRO A 1 303 ? -76.435 -24.419 3.738 1.00 39.56 303 PRO A O 1
ATOM 2293 N N . ALA A 1 304 ? -76.886 -25.812 2.021 1.00 45.03 304 ALA A N 1
ATOM 2294 C CA . ALA A 1 304 ? -76.556 -24.934 0.905 1.00 45.03 304 ALA A CA 1
ATOM 2295 C C . ALA A 1 304 ? -77.713 -23.992 0.528 1.00 45.03 304 ALA A C 1
ATOM 2297 O O . ALA A 1 304 ? -78.827 -24.464 0.326 1.00 45.03 304 ALA A O 1
ATOM 2298 N N . VAL A 1 305 ? -77.419 -22.698 0.352 1.00 38.59 305 VAL A N 1
ATOM 2299 C CA . VAL A 1 305 ? -78.235 -21.668 -0.338 1.00 38.59 305 VAL A CA 1
ATOM 2300 C C . VAL A 1 305 ? -77.223 -20.588 -0.771 1.00 38.59 305 VAL A C 1
ATOM 2302 O O . VAL A 1 305 ? -76.514 -20.075 0.086 1.00 38.59 305 VAL A O 1
ATOM 2305 N N . GLU A 1 306 ? -76.861 -20.323 -2.028 1.00 35.56 306 GLU A N 1
ATOM 2306 C CA . GLU A 1 306 ? -77.548 -19.946 -3.281 1.00 35.56 306 GLU A CA 1
ATOM 2307 C C . GLU A 1 306 ? -76.918 -18.612 -3.738 1.00 35.56 306 GLU A C 1
ATOM 2309 O O . GLU A 1 306 ? -76.705 -17.689 -2.951 1.00 35.56 306 GLU A O 1
ATOM 2314 N N . ALA A 1 307 ? -76.525 -18.551 -5.008 1.00 42.72 307 ALA A N 1
ATOM 2315 C CA . ALA A 1 307 ? -75.788 -17.448 -5.605 1.00 42.72 307 ALA A CA 1
ATOM 2316 C C . ALA A 1 307 ? -76.730 -16.334 -6.090 1.00 42.72 307 ALA A C 1
ATOM 2318 O O . ALA A 1 307 ? -77.700 -16.604 -6.791 1.00 42.72 307 ALA A O 1
ATOM 2319 N N . ALA A 1 308 ? -76.379 -15.074 -5.824 1.00 37.41 308 ALA A N 1
ATOM 2320 C CA . ALA A 1 308 ? -76.957 -13.908 -6.492 1.00 37.41 308 ALA A CA 1
ATOM 2321 C C . ALA A 1 308 ? -75.839 -12.917 -6.851 1.00 37.41 308 ALA A C 1
ATOM 2323 O O . ALA A 1 308 ? -75.006 -12.573 -6.015 1.00 37.41 308 ALA A O 1
ATOM 2324 N N . GLY A 1 309 ? -75.777 -12.531 -8.128 1.00 36.16 309 GLY A N 1
ATOM 2325 C CA . GLY A 1 309 ? -74.662 -11.786 -8.713 1.00 36.16 309 GLY A CA 1
ATOM 2326 C C . GLY A 1 309 ? -74.828 -10.264 -8.807 1.00 36.16 309 GLY A C 1
ATOM 2327 O O . GLY A 1 309 ? -75.801 -9.692 -8.330 1.00 36.16 309 GLY A O 1
ATOM 2328 N N . VAL A 1 310 ? -73.894 -9.677 -9.581 1.00 36.25 310 VAL A N 1
ATOM 2329 C CA . VAL A 1 310 ? -73.882 -8.316 -10.177 1.00 36.25 310 VAL A CA 1
ATOM 2330 C C . VAL A 1 310 ? -73.506 -7.208 -9.163 1.00 36.25 310 VAL A C 1
ATOM 2332 O O . VAL A 1 310 ? -74.097 -7.113 -8.102 1.00 36.25 310 VAL A O 1
ATOM 2335 N N . LYS A 1 311 ? -72.504 -6.332 -9.368 1.00 36.62 311 LYS A N 1
ATOM 2336 C CA . LYS A 1 311 ? -72.303 -5.388 -10.486 1.00 36.62 311 LYS A CA 1
ATOM 2337 C C . LYS A 1 311 ? -70.906 -4.731 -10.417 1.00 36.62 311 LYS A C 1
ATOM 2339 O O . LYS A 1 311 ? -70.395 -4.482 -9.331 1.00 36.62 311 LYS A O 1
ATOM 2344 N N . LYS A 1 312 ? -70.348 -4.381 -11.583 1.00 46.97 312 LYS A N 1
ATOM 2345 C CA . LYS A 1 312 ? -69.261 -3.395 -11.760 1.00 46.97 312 LYS A CA 1
ATOM 2346 C C . LYS A 1 312 ? -69.742 -1.976 -11.407 1.00 46.97 312 LYS A C 1
ATOM 2348 O O . LYS A 1 312 ? -70.836 -1.611 -11.836 1.00 46.97 312 LYS A O 1
ATOM 2353 N N . SER A 1 313 ? -68.890 -1.163 -10.780 1.00 40.81 313 SER A N 1
ATOM 2354 C CA . SER A 1 313 ? -68.910 0.304 -10.910 1.00 40.81 313 SER A CA 1
ATOM 2355 C C . SER A 1 313 ? -67.554 0.924 -10.561 1.00 40.81 313 SER A C 1
ATOM 2357 O O . SER A 1 313 ? -66.820 0.407 -9.723 1.00 40.81 313 SER A O 1
ATOM 2359 N N . ASP A 1 314 ? -67.264 2.009 -11.265 1.00 48.66 314 ASP A N 1
ATOM 2360 C CA . ASP A 1 314 ? -65.999 2.718 -11.440 1.00 48.66 314 ASP A CA 1
ATOM 2361 C C . ASP A 1 314 ? -65.522 3.554 -10.233 1.00 48.66 314 ASP A C 1
ATOM 2363 O O . ASP A 1 314 ? -66.365 4.065 -9.503 1.00 48.66 314 ASP A O 1
ATOM 2367 N N . LEU A 1 315 ? -64.187 3.748 -10.160 1.00 39.00 315 LEU A N 1
ATOM 2368 C CA . LEU A 1 315 ? -63.414 4.982 -9.840 1.00 39.00 315 LEU A CA 1
ATOM 2369 C C . LEU A 1 315 ? -63.679 5.733 -8.506 1.00 39.00 315 LEU A C 1
ATOM 2371 O O . LEU A 1 315 ? -64.726 5.549 -7.892 1.00 39.00 315 LEU A O 1
ATOM 2375 N N . PRO A 1 316 ? -62.758 6.600 -8.019 1.00 51.47 316 PRO A N 1
ATOM 2376 C CA . PRO A 1 316 ? -61.607 7.262 -8.668 1.00 51.47 316 PRO A CA 1
ATOM 2377 C C . PRO A 1 316 ? -60.223 6.672 -8.377 1.00 51.47 316 PRO A C 1
ATOM 2379 O O . PRO A 1 316 ? -60.021 6.092 -7.289 1.00 51.47 316 PRO A O 1
#

Nearest PDB structures (foldseek):
  4ymw-assembly1_C  TM=8.984E-01  e=1.136E-09  Caldanaerobacter subterraneus subsp. tengcongensis MB4
  3tuz-assembly2_F  TM=8.127E-01  e=9.371E-05  Escherichia coli K-12
  7ahc-assembly1_B  TM=6.557E-01  e=7.613E-03  Lactococcus lactis subsp. lactis
  7ahd-assembly1_B  TM=5.818E-01  e=1.900E-02  Lactococcus lactis subsp. lactis
  3zx6-assembly1_A  TM=1.881E-01  e=7.689E-01  Archaeoglobus fulgidus DSM 4304

Foldseek 3Di:
DDPDPPDDDQDPVRVVVVVVCVVVVVVVVVVVVVVVVVVCVVVCLPPVQLVCVCVDPVLVVLLVVQAVLLVVLLVLLLVLLLVLLVVLLVQLVDPPVVSVVVSVCQLVVLQVDDLLVQLVVQLVVLCVCLVVPPPCSVCSLSVSSSVSSSSNSSSVSNVQLNVLLVPPDVVVVVVCVVVVDDPVCCVPVPRNVRSCLVSLLVSLLSSLVSSVSSLSSLVSCRSHNNVSLVCQQVVDADPNHGSNPSSCVVSVVVSVVVSVVSNVVSVVVNVVSVVPPPPPPPPPPPPDDPVPDDDDDDDDDDDDDDDDDDDDDDDD

pLDDT: mean 86.12, std 18.13, range [35.56, 98.56]

Mean predicted aligned error: 10.98 Å

Solvent-accessible surface area (backbone atoms only — not comparable to full-atom values): 17565 Å² total; per-residue (Å²): 135,86,76,80,87,84,62,81,80,69,50,76,71,49,47,53,51,52,51,51,50,50,52,53,49,51,49,51,52,51,51,50,51,52,50,51,53,50,55,37,49,77,66,49,61,69,39,69,72,57,60,48,53,67,75,37,70,64,54,48,46,44,53,49,50,6,44,50,40,36,50,52,44,31,53,52,17,47,52,48,9,54,54,46,4,53,52,42,26,53,35,43,69,40,86,53,59,70,52,16,48,52,34,44,52,52,36,52,50,50,69,69,46,60,64,69,57,49,22,51,52,42,27,54,52,35,58,76,43,20,92,78,48,54,83,49,28,79,39,23,44,60,49,16,43,27,51,33,50,13,52,40,47,6,40,54,44,11,51,51,44,42,53,26,42,70,65,53,63,63,67,61,57,52,51,41,47,75,71,68,46,51,70,68,49,45,40,64,72,51,36,48,58,50,10,50,63,73,30,40,63,59,56,44,54,49,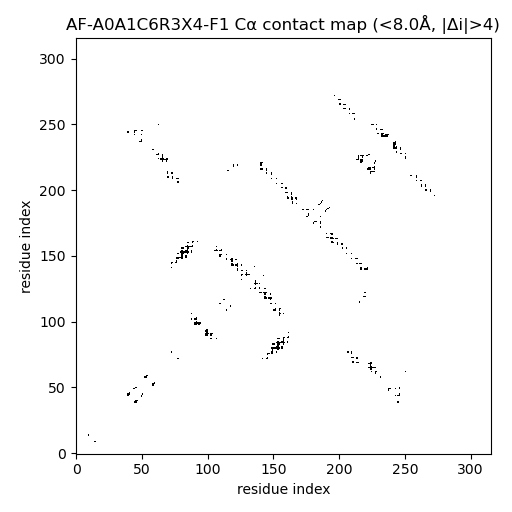46,47,49,48,54,55,55,47,50,62,32,36,82,64,71,26,68,21,40,58,29,39,40,51,49,51,25,71,73,43,72,48,98,91,39,59,45,45,66,55,40,50,52,55,52,47,50,50,53,50,49,52,43,49,51,51,49,50,53,40,52,52,54,42,57,65,60,57,75,70,71,74,68,80,76,76,74,80,77,75,70,82,63,81,84,77,62,77,82,80,79,86,81,79,92,78,88,90,83,87,90,81,83,89,82,91,83,79,85,134

Radius of gyration: 31.62 Å; Cα contacts (8 Å, |Δi|>4): 272; chains: 1; bounding box: 106×63×66 Å

Sequence (316 aa):
MSSSVLYDTPGPKARVRNRVYTVVGSAAVLALIVFAVYRLNVKGQLEPEVWNIFNNAGVRADIRDGLLSTLKVFAIAGLLSLVLGLLLAVARLSDHKPVSLAATWFIELFRAIPLLITIYALWVVFLSYRDSLGPIGDNTAFWALVIGLSVYNGCVQAEVLRAGINAVPRGQVEAAYALGLRKSQVMTMLLLPQAVRSMLPTVISQLVVTLKDTSLGYIILYPELLFEAREMANNIIVNGENPITPVVIVVGAIYVTLCLALASLASWIERRGSRAKTGIAVAATTGPEPSDMIPAQPAGEGPAVEAAGVKKSDLP